Protein AF-A0A8J4BLY6-F1 (afdb_monomer)

Solvent-accessible surface area (backbone atoms only — not comparable to full-atom values): 13802 Å² total; per-residue (Å²): 144,85,90,77,76,77,70,64,64,60,57,57,59,58,55,64,67,61,75,67,78,64,90,70,90,76,88,71,61,98,84,61,67,98,43,82,76,46,52,52,52,70,73,68,38,56,76,66,53,48,50,52,52,36,53,42,47,53,53,41,52,54,35,52,53,48,50,54,24,58,79,67,75,43,75,85,88,61,89,87,66,97,68,82,80,48,72,67,57,45,50,51,52,34,50,54,43,50,51,53,48,51,54,52,39,57,76,59,39,42,17,69,78,67,75,39,92,38,64,67,51,37,49,53,49,48,40,59,53,37,63,76,54,70,54,71,82,78,38,84,86,53,28,51,32,18,37,38,38,56,67,79,97,55,76,88,46,52,66,57,53,54,52,51,52,52,50,54,30,54,76,71,75,43,51,54,33,36,26,32,41,35,53,51,75,89,52,42,62,66,45,55,74,44,57,92,44,38,46,72,34,82,47,68,89,49,62,69,72,58,38,50,55,54,33,58,71,69,46,72,28,81,41,80,43,84,43,72,71,78,132

Organism: NCBI:txid51714

Radius of gyration: 23.27 Å; Cα contacts (8 Å, |Δi|>4): 249; chains: 1; bounding box: 65×54×48 Å

Secondary structure (DSSP, 8-state):
---SSSSHHHHHHHHHHHTT-S-------TTS-SSGGGHHHHHHS-HHHHHHHHHHHHHHHHHHHHHHHHHTT-----TT-SSPPPHHHHHHHHHHHHHHHHHHHHHTTHHHHTT-SSHHHHHHHHHHHHHTS--TTT-TTS-SEEEEEE--S-GGGHHHHHHHHHHHHHHTT--EEEEEEE--HHHHHHHHTTBTTEEEEE-TT--HHHHHHHHHHH---SEEEEEE---

Structure (mmCIF, N/CA/C/O backbone):
data_AF-A0A8J4BLY6-F1
#
_entry.id   AF-A0A8J4BLY6-F1
#
loop_
_atom_site.group_PDB
_atom_site.id
_atom_site.type_symbol
_atom_site.label_atom_id
_atom_site.label_alt_id
_atom_site.label_comp_id
_atom_site.label_asym_id
_atom_site.label_entity_id
_atom_site.label_seq_id
_atom_site.pdbx_PDB_ins_code
_atom_site.Cartn_x
_atom_site.Cartn_y
_atom_site.Cartn_z
_atom_site.occupancy
_atom_site.B_iso_or_equiv
_atom_site.auth_seq_id
_atom_site.auth_comp_id
_atom_site.auth_asym_id
_atom_site.auth_atom_id
_atom_site.pdbx_PDB_model_num
ATOM 1 N N . MET A 1 1 ? 45.560 -40.247 3.106 1.00 44.00 1 MET A N 1
ATOM 2 C CA . MET A 1 1 ? 45.246 -39.909 4.514 1.00 44.00 1 MET A CA 1
ATOM 3 C C . MET A 1 1 ? 44.504 -38.575 4.556 1.00 44.00 1 MET A C 1
ATOM 5 O O . MET A 1 1 ? 45.064 -37.568 4.952 1.00 44.00 1 MET A O 1
ATOM 9 N N . THR A 1 2 ? 43.258 -38.544 4.086 1.00 47.62 2 THR A N 1
ATOM 10 C CA . THR A 1 2 ? 42.488 -37.299 3.911 1.00 47.62 2 THR A CA 1
ATOM 11 C C . THR A 1 2 ? 41.001 -37.645 3.929 1.00 47.62 2 THR A C 1
ATOM 13 O O . THR A 1 2 ? 40.414 -37.846 2.873 1.00 47.62 2 THR A O 1
ATOM 16 N N . LYS A 1 3 ? 40.404 -37.832 5.118 1.00 44.88 3 LYS A N 1
ATOM 17 C CA . LYS A 1 3 ? 38.939 -37.999 5.252 1.00 44.88 3 LYS A CA 1
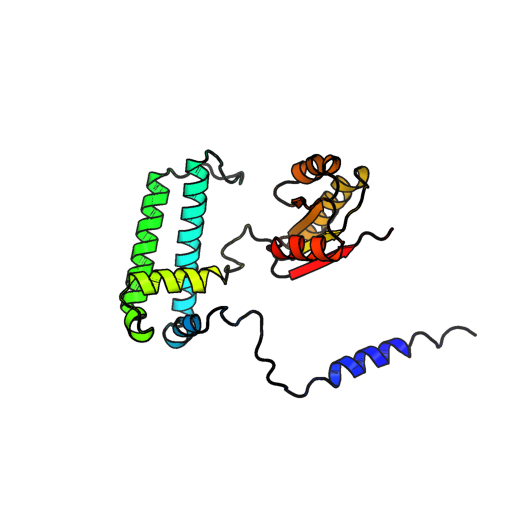ATOM 18 C C . LYS A 1 3 ? 38.380 -37.841 6.679 1.00 44.88 3 LYS A C 1
ATOM 20 O O . LYS A 1 3 ? 37.391 -38.473 7.021 1.00 44.88 3 LYS A O 1
ATOM 25 N N . THR A 1 4 ? 38.995 -37.016 7.529 1.00 48.03 4 THR A N 1
ATOM 26 C CA . THR A 1 4 ? 38.560 -36.873 8.939 1.00 48.03 4 THR A CA 1
ATOM 27 C C . THR A 1 4 ? 38.356 -35.435 9.424 1.00 48.03 4 THR A C 1
ATOM 29 O O . THR A 1 4 ? 38.022 -35.245 10.587 1.00 48.03 4 THR A O 1
ATOM 32 N N . PHE A 1 5 ? 38.474 -34.417 8.563 1.00 40.84 5 PHE A N 1
ATOM 33 C CA . PHE A 1 5 ? 38.360 -33.010 8.989 1.00 40.84 5 PHE A CA 1
ATOM 34 C C . PHE A 1 5 ? 36.979 -32.358 8.778 1.00 40.84 5 PHE A C 1
ATOM 36 O O . PHE A 1 5 ? 36.741 -31.276 9.304 1.00 40.84 5 PHE A O 1
ATOM 43 N N . GLU A 1 6 ? 36.036 -33.005 8.082 1.00 41.47 6 GLU A N 1
ATOM 44 C CA . GLU A 1 6 ? 34.728 -32.394 7.761 1.00 41.47 6 GLU A CA 1
ATOM 45 C C . GLU A 1 6 ? 33.639 -32.603 8.830 1.00 41.47 6 GLU A C 1
ATOM 47 O O . GLU A 1 6 ? 32.652 -31.872 8.853 1.00 41.47 6 GLU A O 1
ATOM 52 N N . HIS A 1 7 ? 33.810 -33.535 9.774 1.00 42.53 7 HIS A N 1
ATOM 53 C CA . HIS A 1 7 ? 32.761 -33.839 10.761 1.00 42.53 7 HIS A CA 1
ATOM 54 C C . HIS A 1 7 ? 32.849 -33.045 12.072 1.00 42.53 7 HIS A C 1
ATOM 56 O O . HIS A 1 7 ? 31.874 -33.001 12.819 1.00 42.53 7 HIS A O 1
ATOM 62 N N . VAL A 1 8 ? 33.964 -32.362 12.343 1.00 42.56 8 VAL A N 1
ATOM 63 C CA . VAL A 1 8 ? 34.143 -31.621 13.607 1.00 42.56 8 VAL A CA 1
ATOM 64 C C . VAL A 1 8 ? 33.535 -30.209 13.544 1.00 42.56 8 VAL A C 1
ATOM 66 O O . VAL A 1 8 ? 33.050 -29.705 14.553 1.00 42.56 8 VAL A O 1
ATOM 69 N N . CYS A 1 9 ? 33.449 -29.595 12.357 1.00 37.34 9 CYS A N 1
ATOM 70 C CA . CYS A 1 9 ? 32.883 -28.246 12.202 1.00 37.34 9 CYS A CA 1
ATOM 71 C C . CYS A 1 9 ? 31.348 -28.196 12.313 1.00 37.34 9 CYS A C 1
ATOM 73 O O . CYS A 1 9 ? 30.797 -27.202 12.784 1.00 37.34 9 CYS A O 1
ATOM 75 N N . VAL A 1 10 ? 30.645 -29.265 11.923 1.00 42.41 10 VAL A N 1
ATOM 76 C CA . VAL A 1 10 ? 29.169 -29.298 11.924 1.00 42.41 10 VAL A CA 1
ATOM 77 C C . VAL A 1 10 ? 28.603 -29.456 13.342 1.00 42.41 10 VAL A C 1
ATOM 79 O O . VAL A 1 10 ? 27.552 -28.899 13.655 1.00 42.41 10 VAL A O 1
ATOM 82 N N . LEU A 1 11 ? 29.320 -30.138 14.243 1.00 37.44 11 LEU A N 1
ATOM 83 C CA . LEU A 1 11 ? 28.858 -30.344 15.621 1.00 37.44 11 LEU A CA 1
ATOM 84 C C . LEU A 1 11 ? 28.986 -29.100 16.517 1.00 37.44 11 LEU A C 1
ATOM 86 O O . LEU A 1 11 ? 28.202 -28.949 17.453 1.00 37.44 11 LEU A O 1
ATOM 90 N N . TRP A 1 12 ? 29.910 -28.181 16.224 1.00 32.78 12 TRP A N 1
ATOM 91 C CA . TRP A 1 12 ? 30.042 -26.934 16.993 1.00 32.78 12 TRP A CA 1
ATOM 92 C C . TRP A 1 12 ? 28.949 -25.906 16.671 1.00 32.78 12 TRP A C 1
ATOM 94 O O . TRP A 1 12 ? 28.542 -25.149 17.550 1.00 32.78 12 TRP A O 1
ATOM 104 N N . TRP A 1 13 ? 28.402 -25.927 15.452 1.00 35.62 13 TRP A N 1
ATOM 105 C CA . TRP A 1 13 ? 27.268 -25.074 15.079 1.00 35.62 13 TRP A CA 1
ATOM 106 C C . TRP A 1 13 ? 25.953 -25.508 15.741 1.00 35.62 13 TRP A C 1
ATOM 108 O O . TRP A 1 13 ? 25.153 -24.657 16.123 1.00 35.62 13 TRP A O 1
ATOM 118 N N . ALA A 1 14 ? 25.738 -26.810 15.949 1.00 36.09 14 ALA A N 1
ATOM 119 C CA . ALA A 1 14 ? 24.516 -27.312 16.584 1.00 36.09 14 ALA A CA 1
ATOM 120 C C . ALA A 1 14 ? 24.459 -27.030 18.100 1.00 36.09 14 ALA A C 1
ATOM 122 O O . ALA A 1 14 ? 23.387 -26.769 18.643 1.00 36.09 14 ALA A O 1
ATOM 123 N N . LEU A 1 15 ? 25.605 -27.027 18.790 1.00 35.84 15 LEU A N 1
ATOM 124 C CA . LEU A 1 15 ? 25.672 -26.796 20.241 1.00 35.84 15 LEU A CA 1
ATOM 125 C C . LEU A 1 15 ? 25.559 -25.315 20.636 1.00 35.84 15 LEU A C 1
ATOM 127 O O . LEU A 1 15 ? 25.017 -25.015 21.699 1.00 35.84 15 LEU A O 1
ATOM 131 N N . PHE A 1 16 ? 25.969 -24.384 19.769 1.00 33.56 16 PHE A N 1
ATOM 132 C CA . PHE A 1 16 ? 25.782 -22.949 20.018 1.00 33.56 16 PHE A CA 1
ATOM 133 C C . PHE A 1 16 ? 24.321 -22.494 19.848 1.00 33.56 16 PHE A C 1
ATOM 135 O O . PHE A 1 16 ? 23.922 -21.490 20.429 1.00 33.56 16 PHE A O 1
ATOM 142 N N . ILE A 1 17 ? 23.502 -23.253 19.109 1.00 38.69 17 ILE A N 1
ATOM 143 C CA . ILE A 1 17 ? 22.076 -22.950 18.902 1.00 38.69 17 ILE A CA 1
ATOM 144 C C . ILE A 1 17 ? 21.215 -23.403 20.098 1.00 38.69 17 ILE A C 1
ATOM 146 O O . ILE A 1 17 ? 20.192 -22.785 20.382 1.00 38.69 17 ILE A O 1
ATOM 150 N N . CYS A 1 18 ? 21.636 -24.420 20.857 1.00 33.12 18 CYS A N 1
ATOM 151 C CA . CYS A 1 18 ? 20.853 -24.921 21.996 1.00 33.12 18 CYS A CA 1
ATOM 152 C C . CYS A 1 18 ? 21.162 -24.233 23.339 1.00 33.12 18 CYS A C 1
ATOM 154 O O . CYS A 1 18 ? 20.306 -24.223 24.218 1.00 33.12 18 CYS A O 1
ATOM 156 N N . ALA A 1 19 ? 22.343 -23.631 23.521 1.00 33.78 19 ALA A N 1
ATOM 157 C CA . ALA A 1 19 ? 22.755 -23.075 24.818 1.00 33.78 19 ALA A CA 1
ATOM 158 C C . ALA A 1 19 ? 22.307 -21.619 25.080 1.00 33.78 19 ALA A C 1
ATOM 160 O O . ALA A 1 19 ? 22.556 -21.089 26.159 1.00 33.78 19 ALA A O 1
ATOM 161 N N . SER A 1 20 ? 21.629 -20.963 24.130 1.00 37.22 20 SER A N 1
ATOM 162 C CA . SER A 1 20 ? 21.086 -19.600 24.306 1.00 37.22 20 SER A CA 1
ATOM 163 C C . SER A 1 20 ? 19.608 -19.569 24.715 1.00 37.22 20 SER A C 1
ATOM 165 O O . SER A 1 20 ? 19.023 -18.494 24.813 1.00 37.22 20 SER A O 1
ATOM 167 N N . ILE A 1 21 ? 18.987 -20.729 24.949 1.00 40.28 21 ILE A N 1
ATOM 168 C CA . ILE A 1 21 ? 17.569 -20.838 25.312 1.00 40.28 21 ILE A CA 1
ATOM 169 C C . ILE A 1 21 ? 17.451 -20.915 26.839 1.00 40.28 21 ILE A C 1
ATOM 171 O O . ILE A 1 21 ? 17.105 -21.937 27.423 1.00 40.28 21 ILE A O 1
ATOM 175 N N . LEU A 1 22 ? 17.761 -19.800 27.494 1.00 31.02 22 LEU A N 1
ATOM 176 C CA . LEU A 1 22 ? 17.186 -19.439 28.787 1.00 31.02 22 LEU A CA 1
ATOM 177 C C . LEU A 1 22 ? 16.468 -18.101 28.577 1.00 31.02 22 LEU A C 1
ATOM 179 O O . LEU A 1 22 ? 17.015 -17.228 27.900 1.00 31.02 22 LEU A O 1
ATOM 183 N N . PRO A 1 23 ? 15.231 -17.947 29.078 1.00 32.44 23 PRO A N 1
ATOM 184 C CA . PRO A 1 23 ? 14.350 -16.866 28.678 1.00 32.44 23 PRO A CA 1
ATOM 185 C C . PRO A 1 23 ? 14.815 -15.570 29.336 1.00 32.44 23 PRO A C 1
ATOM 187 O O . PRO A 1 23 ? 14.423 -15.236 30.449 1.00 32.44 23 PRO A O 1
ATOM 190 N N . THR A 1 24 ? 15.655 -14.812 28.646 1.00 32.28 24 THR A N 1
ATOM 191 C CA . THR A 1 24 ? 15.645 -13.366 28.823 1.00 32.28 24 THR A CA 1
ATOM 192 C C . THR A 1 24 ? 14.379 -12.857 28.148 1.00 32.28 24 THR A C 1
ATOM 194 O O . THR A 1 24 ? 14.098 -13.194 26.998 1.00 32.28 24 THR A O 1
ATOM 197 N N . GLU A 1 25 ? 13.568 -12.094 28.880 1.00 36.31 25 GLU A N 1
ATOM 198 C CA . GLU A 1 25 ? 12.356 -11.438 28.384 1.00 36.31 25 GLU A CA 1
ATOM 199 C C . GLU A 1 25 ? 12.694 -10.373 27.320 1.00 36.31 25 GLU A C 1
ATOM 201 O O . GLU A 1 25 ? 12.490 -9.176 27.494 1.00 36.31 25 GLU A O 1
ATOM 206 N N . ALA A 1 26 ? 13.203 -10.794 26.166 1.00 33.81 26 ALA A N 1
ATOM 207 C CA . ALA A 1 26 ? 13.282 -9.986 24.963 1.00 33.81 26 ALA A CA 1
ATOM 208 C C . ALA A 1 26 ? 11.925 -10.074 24.244 1.00 33.81 26 ALA A C 1
ATOM 210 O O . ALA A 1 26 ? 11.762 -10.719 23.210 1.00 33.81 26 ALA A O 1
ATOM 211 N N . SER A 1 27 ? 10.908 -9.445 24.838 1.00 38.03 27 SER A N 1
ATOM 212 C CA . SER A 1 27 ? 9.543 -9.345 24.302 1.00 38.03 27 SER A CA 1
ATOM 213 C C . SER A 1 27 ? 9.464 -8.342 23.132 1.00 38.03 27 SER A C 1
ATOM 215 O O . SER A 1 27 ? 8.736 -7.346 23.191 1.00 38.03 27 SER A O 1
ATOM 217 N N . THR A 1 28 ? 10.185 -8.585 22.038 1.00 39.44 28 THR A N 1
ATOM 218 C CA . THR A 1 28 ? 10.123 -7.743 20.829 1.00 39.44 28 THR A CA 1
ATOM 219 C C . THR A 1 28 ? 10.079 -8.595 19.566 1.00 39.44 28 THR A C 1
ATOM 221 O O . THR A 1 28 ? 11.036 -8.662 18.800 1.00 39.44 28 THR A O 1
ATOM 224 N N . GLY A 1 29 ? 8.946 -9.262 19.346 1.00 32.88 29 GLY A N 1
ATOM 225 C CA . GLY A 1 29 ? 8.605 -9.811 18.034 1.00 32.88 29 GLY A CA 1
ATOM 226 C C . GLY A 1 29 ? 8.105 -8.714 17.075 1.00 32.88 29 GLY A C 1
ATOM 227 O O . GLY A 1 29 ? 7.616 -7.680 17.543 1.00 32.88 29 GLY A O 1
ATOM 228 N N . PRO A 1 30 ? 8.135 -8.946 15.747 1.00 42.91 30 PRO A N 1
ATOM 229 C CA . PRO A 1 30 ? 7.626 -8.023 14.714 1.00 42.91 30 PRO A CA 1
ATOM 230 C C . PRO A 1 30 ? 6.107 -7.760 14.807 1.00 42.91 30 PRO A C 1
ATOM 232 O O . PRO A 1 30 ? 5.550 -6.968 14.051 1.00 42.91 30 PRO A O 1
ATOM 235 N N . ASP A 1 31 ? 5.447 -8.416 15.763 1.00 40.78 31 ASP A N 1
ATOM 236 C CA . ASP A 1 31 ? 4.017 -8.400 16.021 1.00 40.78 31 ASP A CA 1
ATOM 237 C C . ASP A 1 31 ? 3.608 -7.577 17.254 1.00 40.78 31 ASP A C 1
ATOM 239 O O . ASP A 1 31 ? 2.476 -7.732 17.722 1.00 40.78 31 ASP A O 1
ATOM 243 N N . ARG A 1 32 ? 4.451 -6.684 17.797 1.00 40.16 32 ARG A N 1
ATOM 244 C CA . ARG A 1 32 ? 3.987 -5.640 18.736 1.00 40.16 32 ARG A CA 1
ATOM 245 C C . ARG A 1 32 ? 3.823 -4.290 18.040 1.00 40.16 32 ARG A C 1
ATOM 247 O O . ARG A 1 32 ? 4.539 -3.948 17.108 1.00 40.16 32 ARG A O 1
ATOM 254 N N . ASN A 1 33 ? 2.792 -3.561 18.462 1.00 47.31 33 ASN A N 1
ATOM 255 C CA . ASN A 1 33 ? 2.400 -2.292 17.865 1.00 47.31 33 ASN A CA 1
ATOM 256 C C . ASN A 1 33 ? 3.472 -1.219 18.097 1.00 47.31 33 ASN A C 1
ATOM 258 O O . ASN A 1 33 ? 3.963 -1.088 19.214 1.00 47.31 33 ASN A O 1
ATOM 262 N N . LEU A 1 34 ? 3.775 -0.424 17.065 1.00 49.09 34 LEU A N 1
ATOM 263 C CA . LEU A 1 34 ? 4.739 0.686 17.131 1.00 49.09 34 LEU A CA 1
ATOM 264 C C . LEU A 1 34 ? 4.350 1.771 18.150 1.00 49.09 34 LEU A C 1
ATOM 266 O O . LEU A 1 34 ? 5.218 2.490 18.632 1.00 49.09 34 LEU A O 1
ATOM 270 N N . PHE A 1 35 ? 3.069 1.845 18.525 1.00 58.34 35 PHE A N 1
ATOM 271 C CA . PHE A 1 35 ? 2.586 2.718 19.588 1.00 58.34 35 PHE A CA 1
ATOM 272 C C . PHE A 1 35 ? 1.959 1.903 20.718 1.00 58.34 35 PHE A C 1
ATOM 274 O O . PHE A 1 35 ? 1.134 1.013 20.480 1.00 58.34 35 PHE A O 1
ATOM 281 N N . SER A 1 36 ? 2.308 2.252 21.958 1.00 67.31 36 SER A N 1
ATOM 282 C CA . SER A 1 36 ? 1.696 1.698 23.174 1.00 67.31 36 SER A CA 1
ATOM 283 C C . SER A 1 36 ? 0.170 1.857 23.167 1.00 67.31 36 SER A C 1
ATOM 285 O O . SER A 1 36 ? -0.553 0.955 23.588 1.00 67.31 36 SER A O 1
ATOM 287 N N . SER A 1 37 ? -0.323 2.953 22.585 1.00 71.19 37 SER A N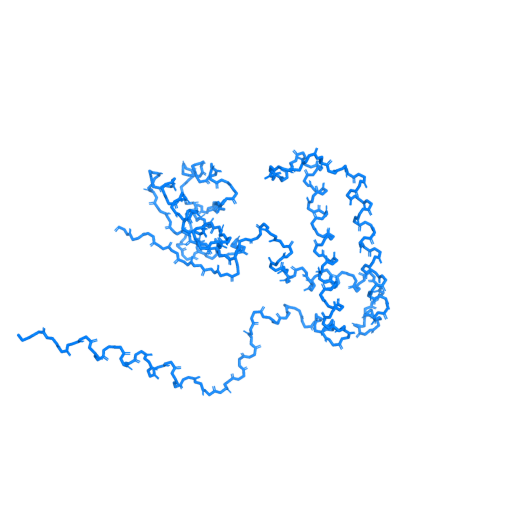 1
ATOM 288 C CA . SER A 1 37 ? -1.745 3.263 22.420 1.00 71.19 37 SER A CA 1
ATOM 289 C C . SER A 1 37 ? -2.503 2.263 21.542 1.00 71.19 37 SER A C 1
ATOM 291 O O . SER A 1 37 ? -3.695 2.061 21.746 1.00 71.19 37 SER A O 1
ATOM 293 N N . CYS A 1 38 ? -1.845 1.554 20.622 1.00 80.19 38 CYS A N 1
ATOM 294 C CA . CYS A 1 38 ? -2.511 0.571 19.762 1.00 80.19 38 CYS A CA 1
ATOM 295 C C . CYS A 1 38 ? -2.898 -0.725 20.488 1.00 80.19 38 CYS A C 1
ATOM 297 O O . CYS A 1 38 ? -3.693 -1.510 19.965 1.00 80.19 38 CYS A O 1
ATOM 299 N N . GLY A 1 39 ? -2.334 -0.985 21.677 1.00 80.44 39 GLY A N 1
ATOM 300 C CA . GLY A 1 39 ? -2.729 -2.127 22.511 1.00 80.44 39 GLY A CA 1
ATOM 301 C C . GLY A 1 39 ? -4.211 -2.091 22.892 1.00 80.44 39 GLY A C 1
ATOM 302 O O . GLY A 1 39 ? -4.806 -3.128 23.174 1.00 80.44 39 GLY A O 1
ATOM 303 N N . ILE A 1 40 ? -4.834 -0.914 22.813 1.00 87.94 40 ILE A N 1
ATOM 304 C CA . ILE A 1 40 ? -6.240 -0.730 23.137 1.00 87.94 40 ILE A CA 1
ATOM 305 C C . ILE A 1 40 ? -7.177 -1.554 22.256 1.00 87.94 40 ILE A C 1
ATOM 307 O O . ILE A 1 40 ? -8.108 -2.178 22.754 1.00 87.94 40 ILE A O 1
ATOM 311 N N . PHE A 1 41 ? -6.876 -1.655 20.963 1.00 86.88 41 PHE A N 1
ATOM 312 C CA . PHE A 1 41 ? -7.685 -2.438 20.036 1.00 86.88 41 PHE A CA 1
ATOM 313 C C . PHE A 1 41 ? -7.635 -3.926 20.379 1.00 86.88 41 PHE A C 1
ATOM 315 O O . PHE A 1 41 ? -8.652 -4.597 20.313 1.00 86.88 41 PHE A O 1
ATOM 322 N N . GLN A 1 42 ? -6.478 -4.435 20.810 1.00 85.31 42 GLN A N 1
ATOM 323 C CA . GLN A 1 42 ? -6.335 -5.838 21.219 1.00 85.31 42 GLN A CA 1
ATOM 324 C C . GLN A 1 42 ? -7.059 -6.144 22.533 1.00 85.31 42 GLN A C 1
ATOM 326 O O . GLN A 1 42 ? -7.428 -7.28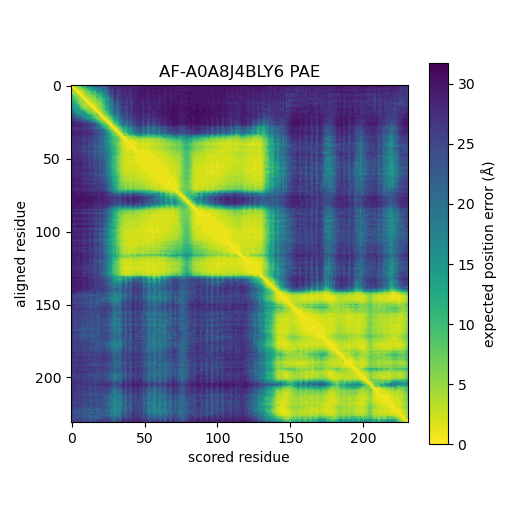8 22.772 1.00 85.31 42 GLN A O 1
ATOM 331 N N . LYS A 1 43 ? -7.239 -5.134 23.389 1.00 87.56 43 LYS A N 1
ATOM 332 C CA . LYS A 1 43 ? -7.914 -5.278 24.680 1.00 87.56 43 LYS A CA 1
ATOM 333 C C . LYS A 1 43 ? -9.438 -5.248 24.555 1.00 87.56 43 LYS A C 1
ATOM 335 O O . LYS A 1 43 ? -10.108 -5.923 25.328 1.00 87.56 43 LYS A O 1
ATOM 340 N N . PHE A 1 44 ? -9.970 -4.454 23.625 1.00 89.12 44 PHE A N 1
ATOM 341 C CA . PHE A 1 44 ? -11.407 -4.163 23.549 1.00 89.12 44 PHE A CA 1
ATOM 342 C C . PHE A 1 44 ? -12.109 -4.684 22.296 1.00 89.12 44 PHE A C 1
ATOM 344 O O . PHE A 1 44 ? -13.332 -4.634 22.246 1.00 89.12 44 PHE A O 1
ATOM 351 N N . LEU A 1 45 ? -11.372 -5.188 21.305 1.00 87.44 45 LEU A N 1
ATOM 352 C CA . LEU A 1 45 ? -11.952 -5.828 20.127 1.00 87.44 45 LEU A CA 1
ATOM 353 C C . LEU A 1 45 ? -11.643 -7.321 20.137 1.00 87.44 45 LEU A C 1
ATOM 355 O O . LEU A 1 45 ? -10.523 -7.742 20.437 1.00 87.44 45 LEU A O 1
ATOM 359 N N . SER A 1 46 ? -12.627 -8.122 19.742 1.00 87.38 46 SER A N 1
ATOM 360 C CA . SER A 1 46 ? -12.418 -9.534 19.438 1.00 87.38 46 SER A CA 1
ATOM 361 C C . SER A 1 46 ? -11.448 -9.707 18.257 1.00 87.38 46 SER A C 1
ATOM 363 O O . SER A 1 46 ? -11.276 -8.795 17.441 1.00 87.38 46 SER A O 1
ATOM 365 N N . PRO A 1 47 ? -10.830 -10.890 18.086 1.00 80.44 47 PRO A N 1
ATOM 366 C CA . PRO A 1 47 ? -9.962 -11.157 16.937 1.00 80.44 47 PRO A CA 1
ATOM 367 C C . PRO A 1 47 ? -10.645 -10.916 15.582 1.00 80.44 47 PRO A C 1
ATOM 369 O O . PRO A 1 47 ? -10.014 -10.416 14.651 1.00 80.44 47 PRO A O 1
ATOM 372 N N . TYR A 1 48 ? -11.939 -11.235 15.486 1.00 84.12 48 TYR A N 1
ATOM 373 C CA . TYR A 1 48 ? -12.748 -11.012 14.288 1.00 84.12 48 TYR A CA 1
ATOM 374 C C . TYR A 1 48 ? -12.956 -9.518 14.011 1.00 84.12 48 TYR A C 1
ATOM 376 O O . TYR A 1 48 ? -12.706 -9.045 12.902 1.00 84.12 48 TYR A O 1
ATOM 384 N N . GLU A 1 49 ? -13.336 -8.748 15.029 1.00 88.00 49 GLU A N 1
ATOM 385 C CA . GLU A 1 49 ? -13.476 -7.295 14.919 1.00 88.00 49 GLU A CA 1
ATOM 386 C C . GLU A 1 49 ? -12.149 -6.628 14.569 1.00 88.00 49 GLU A C 1
ATOM 388 O O . GLU A 1 49 ? -12.083 -5.763 13.702 1.00 88.00 49 GLU A O 1
ATOM 393 N N . LEU A 1 50 ? -11.057 -7.067 15.182 1.00 86.44 50 LEU A N 1
ATOM 394 C CA . LEU A 1 50 ? -9.738 -6.521 14.912 1.00 86.44 50 LEU A CA 1
ATOM 395 C C . LEU A 1 50 ? -9.296 -6.790 13.465 1.00 86.44 50 LEU A C 1
ATOM 397 O O . LEU A 1 50 ? -8.658 -5.937 12.843 1.00 86.44 50 LEU A O 1
ATOM 401 N N . GLN A 1 51 ? -9.669 -7.939 12.898 1.00 84.19 51 GLN A N 1
ATOM 402 C CA . GLN A 1 51 ? -9.455 -8.221 11.482 1.00 84.19 51 GLN A CA 1
ATOM 403 C C . GLN A 1 51 ? -10.327 -7.333 10.584 1.00 84.19 51 GLN A C 1
ATOM 405 O O . GLN A 1 51 ? -9.812 -6.761 9.624 1.00 84.19 51 GLN A O 1
ATOM 410 N N . ASN A 1 52 ? -11.606 -7.150 10.917 1.00 88.62 52 ASN A N 1
ATOM 411 C CA . ASN A 1 52 ? -12.502 -6.263 10.170 1.00 88.62 52 ASN A CA 1
ATOM 412 C C . ASN A 1 52 ? -12.033 -4.805 10.202 1.00 88.62 52 ASN A C 1
ATOM 414 O O . ASN A 1 52 ? -12.015 -4.146 9.162 1.00 88.62 52 ASN A O 1
ATOM 418 N N . LEU A 1 53 ? -11.580 -4.325 11.363 1.00 90.25 53 LEU A N 1
ATOM 419 C CA . LEU A 1 53 ? -11.006 -2.994 11.536 1.00 90.25 53 LEU A CA 1
ATOM 420 C C . LEU A 1 53 ? -9.811 -2.789 10.597 1.00 90.25 53 LEU A C 1
ATOM 422 O O . LEU A 1 53 ? -9.733 -1.779 9.899 1.00 90.25 53 LEU A O 1
ATOM 426 N N . ARG A 1 54 ? -8.900 -3.770 10.529 1.00 86.19 54 ARG A N 1
ATOM 427 C CA . ARG A 1 54 ? -7.767 -3.737 9.591 1.00 86.19 54 ARG A CA 1
ATOM 428 C C . ARG A 1 54 ? -8.232 -3.703 8.143 1.00 86.19 54 ARG A C 1
ATOM 430 O O . ARG A 1 54 ? -7.723 -2.899 7.370 1.00 86.19 54 ARG A O 1
ATOM 437 N N . THR A 1 55 ? -9.174 -4.564 7.766 1.00 87.06 55 THR A N 1
ATOM 438 C CA . THR A 1 55 ? -9.695 -4.612 6.395 1.00 87.06 55 THR A CA 1
ATOM 439 C C . THR A 1 55 ? -10.326 -3.282 5.990 1.00 87.06 55 THR A C 1
ATOM 441 O O . THR A 1 55 ? -10.074 -2.817 4.881 1.00 87.06 55 THR A O 1
ATOM 444 N N . LEU A 1 56 ? -11.089 -2.639 6.878 1.00 91.12 56 LEU A N 1
ATOM 445 C CA . LEU A 1 56 ? -11.668 -1.317 6.628 1.00 91.12 56 LEU A CA 1
ATOM 446 C C . LEU A 1 56 ? -10.587 -0.253 6.417 1.00 91.12 56 LEU A C 1
ATOM 448 O O . LEU A 1 56 ? -10.616 0.438 5.401 1.00 91.12 56 LEU A O 1
ATOM 452 N N . VAL A 1 57 ? -9.601 -0.163 7.319 1.00 89.88 57 VAL A N 1
ATOM 453 C CA . VAL A 1 57 ? -8.493 0.801 7.190 1.00 89.88 57 VAL A CA 1
ATOM 454 C C . VAL A 1 57 ? -7.728 0.593 5.879 1.00 89.88 57 VAL A C 1
ATOM 456 O O . VAL A 1 57 ? -7.492 1.557 5.153 1.00 89.88 57 VAL A O 1
ATOM 459 N N . HIS A 1 58 ? -7.412 -0.654 5.517 1.00 83.94 58 HIS A N 1
ATOM 460 C CA . HIS A 1 58 ? -6.697 -0.956 4.270 1.00 83.94 58 HIS A CA 1
ATOM 461 C C . HIS A 1 58 ? -7.486 -0.582 3.021 1.00 83.94 58 HIS A C 1
ATOM 463 O O . HIS A 1 58 ? -6.919 -0.030 2.079 1.00 83.94 58 HIS A O 1
ATOM 469 N N . ARG A 1 59 ? -8.797 -0.839 2.997 1.00 85.25 59 ARG A N 1
ATOM 470 C CA . ARG A 1 59 ? -9.626 -0.459 1.848 1.00 85.25 59 ARG A CA 1
ATOM 471 C C . ARG A 1 59 ? -9.780 1.057 1.715 1.00 85.25 59 ARG A C 1
ATOM 473 O O . ARG A 1 59 ? -9.767 1.558 0.591 1.00 85.25 59 ARG A O 1
ATOM 480 N N . ILE A 1 60 ? -9.868 1.789 2.830 1.00 86.06 60 ILE A N 1
ATOM 481 C CA . ILE A 1 60 ? -9.856 3.262 2.825 1.00 86.06 60 ILE A CA 1
ATOM 482 C C . ILE A 1 60 ? -8.543 3.765 2.212 1.00 86.06 60 ILE A C 1
ATOM 484 O O . ILE A 1 60 ? -8.572 4.553 1.272 1.00 86.06 60 ILE A O 1
ATOM 488 N N . GLN A 1 61 ? -7.398 3.238 2.655 1.00 84.12 61 GLN A N 1
ATOM 489 C CA . GLN A 1 61 ? -6.082 3.625 2.133 1.00 84.12 61 GLN A CA 1
ATOM 490 C C . GLN A 1 61 ? -5.880 3.266 0.661 1.00 84.12 61 GLN A C 1
ATOM 492 O O . GLN A 1 61 ? -5.317 4.051 -0.097 1.00 84.12 61 GLN A O 1
ATOM 497 N N . SER A 1 62 ? -6.351 2.092 0.241 1.00 79.75 62 SER A N 1
ATOM 498 C CA . SER A 1 62 ? -6.328 1.680 -1.164 1.00 79.75 62 SER A CA 1
ATOM 499 C C . SER A 1 62 ? -7.191 2.598 -2.035 1.00 79.75 62 SER A C 1
ATOM 501 O O . SER A 1 62 ? -6.775 2.961 -3.138 1.00 79.75 62 SER A O 1
ATOM 503 N N . SER A 1 63 ? -8.349 3.030 -1.529 1.00 80.44 63 SER A N 1
ATOM 504 C CA . SER A 1 63 ? -9.214 3.992 -2.220 1.00 80.44 63 SER A CA 1
ATOM 505 C C . SER A 1 63 ? -8.565 5.373 -2.300 1.00 80.44 63 SER A C 1
ATOM 507 O O . SER A 1 63 ? -8.584 5.983 -3.362 1.00 80.44 63 SER A O 1
ATOM 509 N N . ASP A 1 64 ? -7.917 5.838 -1.227 1.00 78.94 64 ASP A N 1
ATOM 510 C CA . ASP A 1 64 ? -7.162 7.098 -1.219 1.00 78.94 64 ASP A CA 1
ATOM 511 C C . ASP A 1 64 ? -5.988 7.084 -2.199 1.00 78.94 64 ASP A C 1
ATOM 513 O O . ASP A 1 64 ? -5.786 8.046 -2.942 1.00 78.94 64 ASP A O 1
ATOM 517 N N . ALA A 1 65 ? -5.244 5.978 -2.250 1.00 74.81 65 ALA A N 1
ATOM 518 C CA . ALA A 1 65 ? -4.176 5.795 -3.222 1.00 74.81 65 ALA A CA 1
ATOM 519 C C . ALA A 1 65 ? -4.721 5.834 -4.656 1.00 74.81 65 ALA A C 1
ATOM 521 O O . ALA A 1 65 ? -4.158 6.530 -5.496 1.00 74.81 65 ALA A O 1
ATOM 522 N N . SER A 1 66 ? -5.840 5.150 -4.917 1.00 75.88 66 SER A N 1
ATOM 523 C CA . SER A 1 66 ? -6.493 5.128 -6.232 1.00 75.88 66 SER A CA 1
ATOM 524 C C . SER A 1 66 ? -7.017 6.512 -6.627 1.00 75.88 66 SER A C 1
ATOM 526 O O . SER A 1 66 ? -6.746 6.974 -7.726 1.00 75.88 66 SER A O 1
ATOM 528 N N . LEU A 1 67 ? -7.677 7.241 -5.724 1.00 76.62 67 LEU A N 1
ATOM 529 C CA . LEU A 1 67 ? -8.111 8.623 -5.964 1.00 76.62 67 LEU A CA 1
ATOM 530 C C . LEU A 1 67 ? -6.928 9.553 -6.262 1.00 76.62 67 LEU A C 1
ATOM 532 O O . LEU A 1 67 ? -6.991 10.360 -7.188 1.00 76.62 67 LEU A O 1
ATOM 536 N N . GLY A 1 68 ? -5.832 9.427 -5.509 1.00 71.12 68 GLY A N 1
ATOM 537 C CA . GLY A 1 68 ? -4.599 10.166 -5.778 1.00 71.12 68 GLY A CA 1
ATOM 538 C C . GLY A 1 68 ? -4.028 9.847 -7.161 1.00 71.12 68 GLY A C 1
ATOM 539 O O . GLY A 1 68 ? -3.622 10.750 -7.886 1.00 71.12 68 GLY A O 1
ATO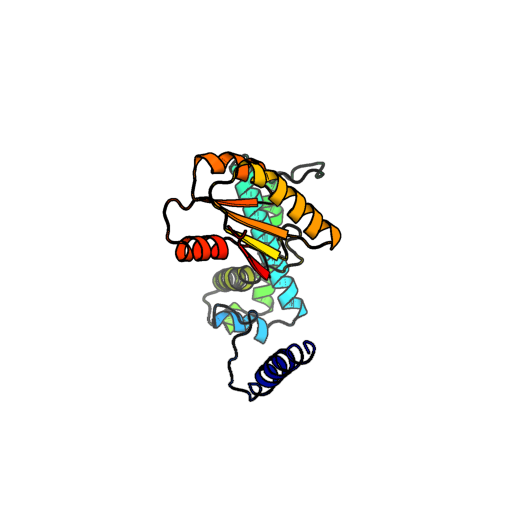M 540 N N . ALA A 1 69 ? -4.058 8.575 -7.553 1.00 70.12 69 ALA A N 1
ATOM 541 C CA . ALA A 1 69 ? -3.615 8.113 -8.861 1.00 70.12 69 ALA A CA 1
ATOM 542 C C . ALA A 1 69 ? -4.481 8.701 -10.001 1.00 70.12 69 ALA A C 1
ATOM 544 O O . ALA A 1 69 ? -3.927 9.265 -10.948 1.00 70.12 69 ALA A O 1
ATOM 545 N N . LEU A 1 70 ? -5.821 8.687 -9.863 1.00 72.62 70 LEU A N 1
ATOM 546 C CA . LEU A 1 70 ? -6.767 9.291 -10.825 1.00 72.62 70 LEU A CA 1
ATOM 547 C C . LEU A 1 70 ? -6.455 10.771 -11.029 1.00 72.62 70 LEU A C 1
ATOM 549 O O . LEU A 1 70 ? -6.280 11.225 -12.157 1.00 72.62 70 LEU A O 1
ATOM 553 N N . ARG A 1 71 ? -6.349 11.517 -9.925 1.00 79.06 71 ARG A N 1
ATOM 554 C CA . ARG A 1 71 ? -6.129 12.971 -9.936 1.00 79.06 71 ARG A CA 1
ATOM 555 C C . ARG A 1 71 ? -4.796 13.371 -10.555 1.00 79.06 71 ARG A C 1
ATOM 557 O O . ARG A 1 71 ? -4.664 14.476 -11.067 1.00 79.06 71 ARG A O 1
ATOM 564 N N . LEU A 1 72 ? -3.813 12.475 -10.513 1.00 75.69 72 LEU A N 1
ATOM 565 C CA . LEU A 1 72 ? -2.500 12.662 -11.124 1.00 75.69 72 LEU A CA 1
ATOM 566 C C . LEU A 1 72 ? -2.421 12.121 -12.561 1.00 75.69 72 LEU A C 1
ATOM 568 O O . LEU A 1 72 ? -1.343 12.163 -13.155 1.00 75.69 72 LEU A O 1
ATOM 572 N N . GLY A 1 73 ? -3.515 11.582 -13.112 1.00 70.25 73 GLY A N 1
ATOM 573 C CA . GLY A 1 73 ? -3.537 10.954 -14.436 1.00 70.25 73 GLY A CA 1
ATOM 574 C C . GLY A 1 73 ? -2.683 9.684 -14.530 1.00 70.25 73 GLY A C 1
ATOM 575 O O . GLY A 1 73 ? -2.253 9.306 -15.617 1.00 70.25 73 GLY A O 1
ATOM 576 N N . ARG A 1 74 ? -2.382 9.037 -13.397 1.00 64.88 74 ARG A N 1
ATOM 577 C CA . ARG A 1 74 ? -1.548 7.831 -13.315 1.00 64.88 74 ARG A CA 1
ATOM 578 C C . ARG A 1 74 ? -2.409 6.684 -12.820 1.00 64.88 74 ARG A C 1
ATOM 580 O O . ARG A 1 74 ? -2.702 6.630 -11.637 1.00 64.88 74 ARG A O 1
ATOM 587 N N . TRP A 1 75 ? -2.796 5.751 -13.683 1.00 62.31 75 TRP A N 1
ATOM 588 C CA . TRP A 1 75 ? -3.473 4.538 -13.221 1.00 62.31 75 TRP A CA 1
ATOM 589 C C . TRP A 1 75 ? -2.459 3.458 -12.848 1.00 62.31 75 TRP A C 1
ATOM 591 O O . TRP A 1 75 ? -1.465 3.307 -13.568 1.00 62.31 75 TRP A O 1
ATOM 601 N N . PRO A 1 76 ? -2.644 2.718 -11.736 1.00 53.38 76 PRO A N 1
ATOM 602 C CA . PRO A 1 76 ? -1.844 1.532 -11.500 1.00 53.38 76 PRO A CA 1
ATOM 603 C C . PRO A 1 76 ? -2.167 0.547 -12.625 1.00 53.38 76 PRO A C 1
ATOM 605 O O . PRO A 1 76 ? -3.266 0.005 -12.695 1.00 53.38 76 PRO A O 1
ATOM 608 N N . TYR A 1 77 ? -1.215 0.380 -13.542 1.00 46.00 77 TYR A N 1
ATOM 609 C CA . TYR A 1 77 ? -1.265 -0.607 -14.610 1.00 46.00 77 TYR A CA 1
ATOM 610 C C . TYR A 1 77 ? -1.307 -2.005 -13.984 1.00 46.00 77 TYR A C 1
ATOM 612 O O . TYR A 1 77 ? -0.277 -2.610 -13.697 1.00 46.00 77 TYR A O 1
ATOM 620 N N . LEU A 1 78 ? -2.515 -2.498 -13.749 1.00 47.69 78 LEU A N 1
ATOM 621 C CA . LEU A 1 78 ? -2.816 -3.916 -13.718 1.00 47.69 78 LEU A CA 1
ATOM 622 C C . LEU A 1 78 ? -3.745 -4.150 -14.903 1.00 47.69 78 LEU A C 1
ATOM 624 O O . LEU A 1 78 ? -4.892 -3.705 -14.918 1.00 47.69 78 LEU A O 1
ATOM 628 N N . SER A 1 79 ? -3.170 -4.762 -15.935 1.00 42.75 79 SER A N 1
ATOM 629 C CA . SER A 1 79 ? -3.893 -5.425 -17.010 1.00 42.75 79 SER A CA 1
ATOM 630 C C . SER A 1 79 ? -5.020 -6.275 -16.416 1.00 42.75 79 SER A C 1
ATOM 632 O O . SER A 1 79 ? -4.798 -6.933 -15.402 1.00 42.75 79 SER A O 1
ATOM 634 N N . ASP A 1 80 ? -6.189 -6.242 -17.058 1.00 45.75 80 ASP A N 1
ATOM 635 C CA . ASP A 1 80 ? -7.364 -7.112 -16.840 1.00 45.75 80 ASP A CA 1
ATOM 636 C C . ASP A 1 80 ? -8.566 -6.520 -16.074 1.00 45.75 80 ASP A C 1
ATOM 638 O O . ASP A 1 80 ? -9.509 -7.249 -15.778 1.00 45.75 80 ASP A O 1
ATOM 642 N N . ILE A 1 81 ? -8.626 -5.207 -15.811 1.00 53.44 81 ILE A N 1
ATOM 643 C CA . ILE A 1 81 ? -9.868 -4.570 -15.320 1.00 53.44 81 ILE A CA 1
ATOM 644 C C . ILE A 1 81 ? -10.596 -3.877 -16.484 1.00 53.44 81 ILE A C 1
ATOM 646 O O . ILE A 1 81 ? -10.150 -2.842 -16.971 1.00 53.44 81 ILE A O 1
ATOM 650 N N . GLU A 1 82 ? -11.734 -4.443 -16.907 1.00 52.19 82 GLU A N 1
ATOM 651 C CA . GLU A 1 82 ? -12.558 -3.991 -18.049 1.00 52.19 82 GLU A CA 1
ATOM 652 C C . GLU A 1 82 ? -13.232 -2.614 -17.865 1.00 52.19 82 GLU A C 1
ATOM 654 O O . GLU A 1 82 ? -13.716 -2.037 -18.836 1.00 52.19 82 GLU A O 1
ATOM 659 N N . ALA A 1 83 ? -13.228 -2.036 -16.659 1.00 62.75 83 ALA A N 1
ATOM 660 C CA . ALA A 1 83 ? -13.678 -0.663 -16.430 1.00 62.75 83 ALA A CA 1
ATOM 661 C C . ALA A 1 83 ? -12.939 -0.020 -15.249 1.00 62.75 83 ALA A C 1
ATOM 663 O O . ALA A 1 83 ? -12.973 -0.515 -14.122 1.00 62.75 83 ALA A O 1
ATOM 664 N N . THR A 1 84 ? -12.274 1.109 -15.495 1.00 65.69 84 THR A N 1
ATOM 665 C CA . THR A 1 84 ? -11.681 1.925 -14.432 1.00 65.69 84 THR A CA 1
ATOM 666 C C . THR A 1 84 ? -12.797 2.597 -13.626 1.00 65.69 84 THR A C 1
ATOM 668 O O . THR A 1 84 ? -13.565 3.354 -14.227 1.00 65.69 84 THR A O 1
ATOM 671 N N . PRO A 1 85 ? -12.904 2.368 -12.303 1.00 76.31 85 PRO A N 1
ATOM 672 C CA . PRO A 1 85 ? -13.924 3.020 -11.492 1.00 76.31 85 PRO A CA 1
ATOM 673 C C . PRO A 1 85 ? -13.735 4.540 -11.517 1.00 76.31 85 PRO A C 1
ATOM 675 O O . PRO A 1 85 ? -12.613 5.049 -11.444 1.00 76.31 85 PRO A O 1
ATOM 678 N N . SER A 1 86 ? -14.844 5.261 -11.631 1.00 86.31 86 SER A N 1
ATOM 679 C CA . SER A 1 86 ? -14.872 6.721 -11.664 1.00 86.31 86 SER A CA 1
ATOM 680 C C . SER A 1 86 ? -14.466 7.333 -10.317 1.00 86.31 86 SER A C 1
ATOM 682 O O . SER A 1 86 ? -14.575 6.708 -9.257 1.00 86.31 86 SER A O 1
ATOM 684 N N . GLU A 1 87 ? -14.038 8.602 -10.328 1.00 86.44 87 GLU A N 1
ATOM 685 C CA . GLU A 1 87 ? -13.719 9.334 -9.090 1.00 86.44 87 GLU A CA 1
ATOM 686 C C . GLU A 1 87 ? -14.919 9.377 -8.129 1.00 86.44 87 GLU A C 1
ATOM 688 O O . GLU A 1 87 ? -14.749 9.261 -6.912 1.00 86.44 87 GLU A O 1
ATOM 693 N N . ALA A 1 88 ? -16.135 9.491 -8.671 1.00 90.69 88 ALA A N 1
ATOM 694 C CA . ALA A 1 88 ? -17.367 9.500 -7.893 1.00 90.69 88 ALA A CA 1
ATOM 695 C C . ALA A 1 88 ? -17.607 8.159 -7.182 1.00 90.69 88 ALA A C 1
ATOM 697 O O . ALA A 1 88 ? -17.903 8.148 -5.988 1.00 90.69 88 ALA A O 1
ATOM 698 N N . GLU A 1 89 ? -17.415 7.033 -7.876 1.00 89.19 89 GLU A N 1
ATOM 699 C CA . GLU A 1 89 ? -17.570 5.688 -7.303 1.00 89.19 89 GLU A CA 1
ATOM 700 C C . GLU A 1 89 ? -16.537 5.414 -6.206 1.00 89.19 89 GLU A C 1
ATOM 702 O O . GLU A 1 89 ? -16.884 4.923 -5.129 1.00 89.19 89 GLU A O 1
ATOM 707 N N . LEU A 1 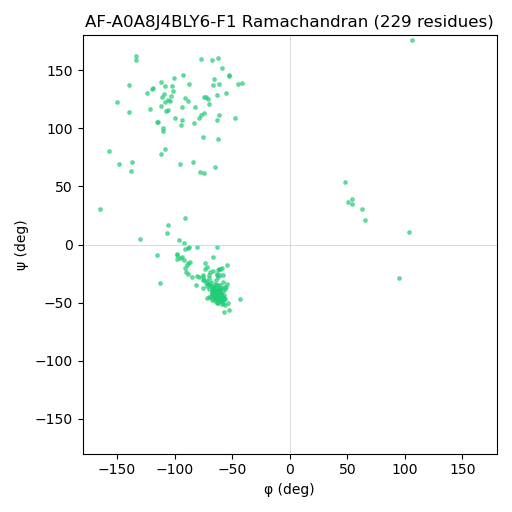90 ? -15.274 5.786 -6.435 1.00 85.38 90 LEU A N 1
ATOM 708 C CA . LEU A 1 90 ? -14.215 5.633 -5.435 1.00 85.38 90 LEU A CA 1
ATOM 709 C C . LEU A 1 90 ? -14.451 6.518 -4.207 1.00 85.38 90 LEU A C 1
ATOM 711 O O . LEU A 1 90 ? -14.237 6.076 -3.077 1.00 85.38 90 LEU A O 1
ATOM 715 N N . THR A 1 91 ? -14.932 7.747 -4.406 1.00 90.38 91 THR A N 1
ATOM 716 C CA . THR A 1 91 ? -15.269 8.660 -3.304 1.00 90.38 91 THR A CA 1
ATOM 717 C C . THR A 1 91 ? -16.459 8.141 -2.497 1.00 90.38 91 THR A C 1
ATOM 719 O O . THR A 1 91 ? -16.407 8.130 -1.267 1.00 90.38 91 THR A O 1
ATOM 722 N N . ALA A 1 92 ? -17.507 7.652 -3.166 1.00 93.44 92 ALA A N 1
ATOM 723 C CA . ALA A 1 92 ? -18.670 7.062 -2.507 1.00 93.44 92 ALA A CA 1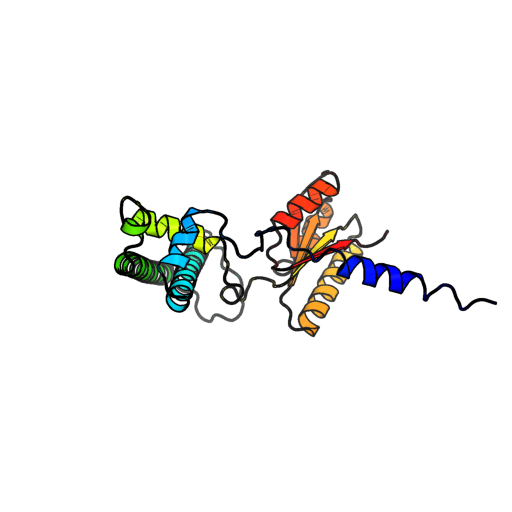
ATOM 724 C C . ALA A 1 92 ? -18.284 5.819 -1.689 1.00 93.44 92 ALA A C 1
ATOM 726 O O . ALA A 1 92 ? -18.619 5.732 -0.507 1.00 93.44 92 ALA A O 1
ATOM 727 N N . SER A 1 93 ? -17.498 4.916 -2.281 1.00 90.44 93 SER A N 1
ATOM 728 C CA . SER A 1 93 ? -16.979 3.718 -1.612 1.00 90.44 93 SER A CA 1
ATOM 729 C C . SER A 1 93 ? -16.125 4.069 -0.387 1.00 90.44 93 SER A C 1
ATOM 731 O O . SER A 1 93 ? -16.320 3.520 0.701 1.00 90.44 93 SER A O 1
ATOM 733 N N . LYS A 1 94 ? -15.220 5.053 -0.508 1.00 91.00 94 LYS A N 1
ATOM 734 C CA . LYS A 1 94 ? -14.420 5.550 0.622 1.00 91.00 94 LYS A CA 1
ATOM 735 C C . LYS A 1 94 ? -15.303 6.071 1.758 1.00 91.00 94 LYS A C 1
ATOM 737 O O . LYS A 1 94 ? -15.037 5.756 2.922 1.00 91.00 94 LYS A O 1
ATOM 742 N N . ASN A 1 95 ? -16.325 6.860 1.437 1.00 94.31 95 ASN A N 1
ATOM 743 C CA . ASN A 1 95 ? -17.226 7.435 2.434 1.00 94.31 95 ASN A CA 1
ATOM 744 C C . ASN A 1 95 ? -18.008 6.335 3.160 1.00 94.31 95 ASN A C 1
ATOM 746 O O . ASN A 1 95 ? -18.041 6.328 4.388 1.00 94.31 95 ASN A O 1
ATOM 750 N N . GLU A 1 96 ? -18.529 5.346 2.429 1.00 95.12 96 GLU A N 1
ATOM 751 C CA . GLU A 1 96 ? -19.212 4.187 3.014 1.00 95.12 96 GLU A CA 1
ATOM 752 C C . GLU A 1 96 ? -18.305 3.430 3.999 1.00 95.12 96 GLU A C 1
ATOM 754 O O . GLU A 1 96 ? -18.707 3.104 5.119 1.00 95.12 96 GLU A O 1
ATOM 759 N N . MET A 1 97 ? -17.055 3.169 3.611 1.00 94.12 97 MET A N 1
ATOM 760 C CA . MET A 1 97 ? -16.096 2.471 4.471 1.00 94.12 97 MET A CA 1
ATOM 761 C C . MET A 1 97 ? -15.683 3.300 5.687 1.00 94.12 97 MET A C 1
ATOM 763 O O . MET A 1 97 ? -15.516 2.743 6.772 1.00 94.12 97 MET A O 1
ATOM 767 N N . SER A 1 98 ? -15.567 4.618 5.528 1.00 94.25 98 SER A N 1
ATOM 768 C CA . SER A 1 98 ? -15.293 5.547 6.630 1.00 94.25 98 SER A CA 1
ATOM 769 C C . SER A 1 98 ? -16.432 5.549 7.650 1.00 94.25 98 SER A C 1
ATOM 771 O O . SER A 1 98 ? -16.173 5.447 8.848 1.00 94.25 98 SER A O 1
ATOM 773 N N . SER A 1 99 ? -17.689 5.551 7.196 1.00 96.25 99 SER A N 1
ATOM 774 C CA . SER A 1 99 ? -18.852 5.440 8.083 1.00 96.25 99 SER A CA 1
ATOM 775 C C . SER A 1 99 ? -18.905 4.088 8.800 1.00 96.25 99 SER A C 1
ATOM 777 O O . SER A 1 99 ? -19.159 4.038 10.002 1.00 96.25 99 SER A O 1
ATOM 779 N N . LYS A 1 100 ? -18.594 2.979 8.111 1.00 96.25 100 LYS A N 1
ATOM 780 C CA . LYS A 1 100 ? -18.487 1.654 8.756 1.00 96.25 100 LYS A CA 1
ATOM 781 C C . LYS A 1 100 ? -17.403 1.629 9.836 1.00 96.25 100 LYS A C 1
ATOM 783 O O . LYS A 1 100 ? -17.626 1.063 10.904 1.00 96.25 100 LYS A O 1
ATOM 788 N N . LEU A 1 101 ? -16.254 2.253 9.573 1.00 95.31 101 LEU A N 1
ATOM 789 C CA . LEU A 1 101 ? -15.164 2.383 10.538 1.00 95.31 101 LEU A CA 1
ATOM 790 C C . LEU A 1 101 ? -15.592 3.197 11.767 1.00 95.31 101 LEU A C 1
ATOM 792 O O . LEU A 1 101 ? -15.364 2.756 12.891 1.00 95.31 101 LEU A O 1
ATOM 796 N N . GLN A 1 102 ? -16.236 4.349 11.564 1.00 95.56 102 GLN A N 1
ATOM 797 C CA . GLN A 1 102 ? -16.754 5.186 12.651 1.00 95.56 102 GLN A CA 1
ATOM 798 C C . GLN A 1 102 ? -17.751 4.419 13.523 1.00 95.56 102 GLN A C 1
ATOM 800 O O . GLN A 1 102 ? -17.538 4.320 14.730 1.00 95.56 102 GLN A O 1
ATOM 805 N N . ASN A 1 103 ? -18.758 3.788 12.910 1.00 96.00 103 ASN A N 1
ATOM 806 C CA . ASN A 1 103 ? -19.776 3.015 13.625 1.00 96.00 103 ASN A CA 1
ATOM 807 C C . ASN A 1 103 ? -19.160 1.889 14.462 1.00 96.00 103 ASN A C 1
ATOM 809 O O . ASN A 1 103 ? -19.578 1.652 15.592 1.00 96.00 103 ASN A O 1
ATOM 813 N N . MET A 1 104 ? -18.145 1.210 13.925 1.00 94.94 104 MET A N 1
ATOM 814 C CA . MET A 1 104 ? -17.449 0.132 14.624 1.00 94.94 104 MET A CA 1
ATOM 815 C C . MET A 1 104 ? -16.651 0.633 15.839 1.00 94.94 104 MET A C 1
ATOM 817 O O . MET A 1 104 ? -16.640 0.002 16.896 1.00 94.94 104 MET A O 1
ATOM 821 N N . LEU A 1 105 ? -15.959 1.764 15.701 1.00 94.94 105 LEU A N 1
ATOM 822 C CA . LEU A 1 105 ? -15.191 2.356 16.799 1.00 94.94 105 LEU A CA 1
ATOM 823 C C . LEU A 1 105 ? -16.102 2.935 17.883 1.00 94.94 105 LEU A C 1
ATOM 825 O O . LEU A 1 105 ? -15.766 2.870 19.069 1.00 94.94 105 LEU A O 1
ATOM 829 N N . GLU A 1 106 ? -17.253 3.469 17.481 1.00 94.38 106 GLU A N 1
ATOM 830 C CA . GLU A 1 106 ? -18.284 3.974 18.377 1.00 94.38 106 GLU A CA 1
ATOM 831 C C . GLU A 1 106 ? -18.982 2.839 19.136 1.00 94.38 106 GLU A C 1
ATOM 833 O O . GLU A 1 106 ? -19.087 2.907 20.363 1.00 94.38 106 GLU A O 1
ATOM 838 N N . SER A 1 107 ? -19.354 1.745 18.458 1.00 93.12 107 SER A N 1
ATOM 839 C CA . SER A 1 107 ? -19.962 0.575 19.107 1.00 93.12 107 SER A CA 1
ATOM 840 C C . SER A 1 107 ? -19.024 -0.067 20.129 1.00 93.12 107 SER A C 1
ATOM 84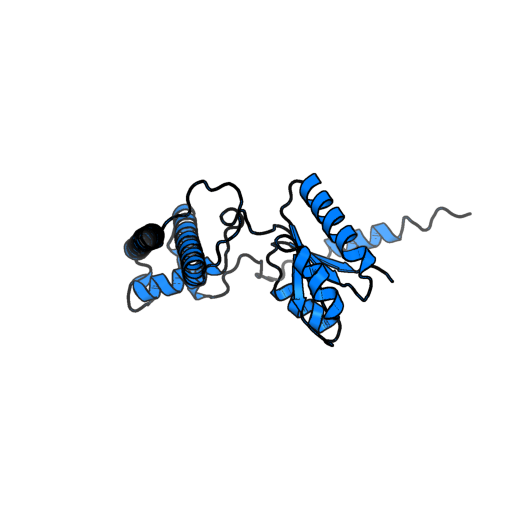2 O O . SER A 1 107 ? -19.460 -0.468 21.207 1.00 93.12 107 SER A O 1
ATOM 844 N N . ALA A 1 108 ? -17.723 -0.101 19.831 1.00 91.50 108 ALA A N 1
ATOM 845 C CA . ALA A 1 108 ? -16.687 -0.576 20.746 1.00 91.50 108 ALA A CA 1
ATOM 846 C C . ALA A 1 108 ? -16.253 0.472 21.793 1.00 91.50 108 ALA A C 1
ATOM 848 O O . ALA A 1 108 ? -15.406 0.186 22.642 1.00 91.50 108 ALA A O 1
ATOM 849 N N . ARG A 1 109 ? -16.817 1.689 21.749 1.00 93.69 109 ARG A N 1
ATOM 850 C CA . ARG A 1 109 ? -16.507 2.816 22.647 1.00 93.69 109 ARG A CA 1
ATOM 851 C C . ARG A 1 109 ? -15.007 3.108 22.756 1.00 93.69 109 ARG A C 1
ATOM 853 O O . ARG A 1 109 ? -14.516 3.469 23.828 1.00 93.69 109 ARG A O 1
ATOM 860 N N . ILE A 1 110 ? -14.268 2.966 21.653 1.00 92.00 110 ILE A N 1
ATOM 861 C CA . ILE A 1 110 ? -12.804 3.107 21.648 1.00 92.00 110 ILE A CA 1
ATOM 862 C C . ILE A 1 110 ? -12.376 4.501 22.104 1.00 92.00 110 ILE A C 1
ATOM 864 O O . ILE A 1 110 ? -11.409 4.612 22.850 1.00 92.00 110 ILE A O 1
ATOM 868 N N . SER A 1 111 ? -13.101 5.553 21.711 1.00 90.25 111 SER A N 1
ATOM 869 C CA . SER A 1 111 ? -12.806 6.930 22.128 1.00 90.25 111 SER A CA 1
ATOM 870 C C . SER A 1 111 ? -12.788 7.077 23.653 1.00 90.25 111 SER A C 1
ATOM 872 O O . SER A 1 111 ? -11.820 7.592 24.206 1.00 90.25 111 SER A O 1
ATOM 874 N N . LEU A 1 112 ? -13.799 6.533 24.339 1.00 90.25 112 LEU A N 1
ATOM 875 C CA . LEU A 1 112 ? -13.895 6.532 25.799 1.00 90.25 112 LEU A CA 1
ATOM 876 C C . LEU A 1 112 ? -12.777 5.697 26.436 1.00 90.25 112 LEU A C 1
ATOM 878 O O . LEU A 1 112 ? -12.095 6.164 27.343 1.00 90.25 112 LEU A O 1
ATOM 882 N N . GLN A 1 113 ? -12.571 4.470 25.947 1.00 87.38 113 GLN A N 1
ATOM 883 C CA . GLN A 1 113 ? -11.570 3.553 26.503 1.00 87.38 113 GLN A CA 1
ATOM 884 C C . GLN A 1 113 ? -10.142 4.089 26.348 1.00 87.38 113 GLN A C 1
ATOM 886 O O . GLN A 1 113 ? -9.268 3.789 27.160 1.00 87.38 113 GLN A O 1
ATOM 891 N N . ALA A 1 114 ? -9.899 4.859 25.286 1.00 85.00 114 ALA A N 1
ATOM 892 C CA . ALA A 1 114 ? -8.598 5.419 24.944 1.00 85.00 114 ALA A CA 1
ATOM 893 C C . ALA A 1 114 ? -8.351 6.804 25.551 1.00 85.00 114 ALA A C 1
ATOM 895 O O . ALA A 1 114 ? -7.264 7.347 25.365 1.00 85.00 114 ALA A O 1
ATOM 896 N N . GLY A 1 115 ? -9.337 7.380 26.249 1.00 87.62 115 GLY A N 1
ATOM 897 C CA . GLY A 1 115 ? -9.257 8.751 26.755 1.00 87.62 115 GLY A CA 1
ATOM 898 C C . GLY A 1 115 ? -9.137 9.794 25.638 1.00 87.62 115 GLY A C 1
ATOM 899 O O . GLY A 1 115 ? -8.487 10.819 25.821 1.00 87.62 115 GLY A O 1
ATOM 900 N N . LEU A 1 116 ? -9.713 9.518 24.466 1.00 88.38 116 LEU A N 1
ATOM 901 C CA . LEU A 1 116 ? -9.645 10.382 23.290 1.00 88.38 116 LEU A CA 1
ATOM 902 C C . LEU A 1 116 ? -10.845 11.327 23.231 1.00 88.38 116 LEU A C 1
ATOM 904 O O . LEU A 1 116 ? -11.974 10.960 23.561 1.00 88.38 116 LEU A O 1
ATOM 908 N N . SER A 1 117 ? -10.611 12.533 22.719 1.00 86.25 117 SER A N 1
ATOM 909 C CA . SER A 1 117 ? -11.622 13.574 22.527 1.00 86.25 117 SER A CA 1
ATOM 910 C C . SER A 1 117 ? -12.484 13.318 21.282 1.00 86.25 117 SER A C 1
ATOM 912 O O . SER A 1 117 ? -12.470 14.099 20.334 1.00 86.25 117 SER A O 1
ATOM 914 N N . GLY A 1 118 ? -13.220 12.204 21.279 1.00 87.69 118 GLY A N 1
ATOM 915 C CA . GLY A 1 118 ? -14.232 11.881 20.269 1.00 87.69 118 GLY A CA 1
ATOM 916 C C . GLY A 1 118 ? -13.840 10.797 19.261 1.00 87.69 118 GLY A C 1
ATOM 917 O O . GLY A 1 118 ? -12.734 10.247 19.274 1.00 87.69 118 GLY A O 1
ATOM 918 N N . THR A 1 119 ? -14.796 10.458 18.396 1.00 89.69 119 THR A N 1
ATOM 919 C CA . THR A 1 119 ? -14.692 9.349 17.434 1.00 89.69 119 THR A CA 1
ATOM 920 C C . THR A 1 119 ? -13.658 9.630 16.345 1.00 89.69 119 THR A C 1
ATOM 922 O O . THR A 1 119 ? -12.955 8.712 15.936 1.00 89.69 119 THR A O 1
ATOM 925 N N . ASP A 1 120 ? -13.461 10.889 15.949 1.00 87.94 120 ASP A N 1
ATOM 926 C CA . ASP A 1 120 ? -12.459 11.266 14.939 1.00 87.94 120 ASP A CA 1
ATOM 927 C C . ASP A 1 120 ? -11.025 10.980 15.399 1.00 87.94 120 ASP A C 1
ATOM 929 O O . ASP A 1 120 ? -10.208 10.457 14.640 1.00 87.94 120 ASP A O 1
ATOM 933 N N . ALA A 1 121 ? -10.722 11.238 16.675 1.00 87.06 121 ALA A N 1
ATOM 934 C CA . ALA A 1 121 ? -9.432 10.889 17.261 1.00 87.06 121 ALA A CA 1
ATOM 935 C C . ALA A 1 121 ? -9.239 9.362 17.330 1.00 87.06 121 ALA A C 1
ATOM 937 O O . ALA A 1 121 ? -8.138 8.863 17.087 1.00 87.06 121 ALA A O 1
ATOM 938 N N . ALA A 1 122 ? -10.310 8.607 17.603 1.00 90.06 122 ALA A N 1
ATOM 939 C CA . ALA A 1 122 ? -10.280 7.146 17.563 1.00 90.06 122 ALA A CA 1
ATOM 940 C C . ALA A 1 122 ? -10.066 6.614 16.137 1.00 90.06 122 ALA A C 1
ATOM 942 O O . ALA A 1 122 ? -9.301 5.667 15.958 1.00 90.06 122 ALA A O 1
ATOM 943 N N . VAL A 1 123 ? -10.679 7.239 15.126 1.00 90.81 123 VAL A N 1
ATOM 944 C CA . VAL A 1 123 ? -10.459 6.930 13.705 1.00 90.81 123 VAL A CA 1
ATOM 945 C C . VAL A 1 123 ? -9.007 7.202 13.323 1.00 90.81 123 VAL A C 1
ATOM 947 O O . VAL A 1 123 ? -8.361 6.324 12.758 1.00 90.81 123 VAL A O 1
ATOM 950 N N . ALA A 1 124 ? -8.457 8.366 13.677 1.00 86.75 124 ALA A N 1
ATOM 951 C CA . ALA A 1 124 ? -7.062 8.704 13.398 1.00 86.75 124 ALA A CA 1
ATOM 952 C C . ALA A 1 124 ? -6.087 7.712 14.057 1.00 86.75 124 ALA A C 1
ATOM 954 O O . ALA A 1 124 ? -5.142 7.242 13.414 1.00 86.75 124 ALA A O 1
ATOM 955 N N . LEU A 1 125 ? -6.349 7.332 15.313 1.00 86.88 125 LEU A N 1
ATOM 956 C CA . LEU A 1 125 ? -5.569 6.316 16.014 1.00 86.88 125 LEU A CA 1
ATOM 957 C C . LEU A 1 125 ? -5.701 4.941 15.344 1.00 86.88 125 LEU A C 1
ATOM 959 O O . LEU A 1 125 ? -4.695 4.262 15.151 1.00 86.88 125 LEU A O 1
ATOM 963 N N . ALA A 1 126 ? -6.912 4.530 14.962 1.00 89.12 126 ALA A N 1
ATOM 964 C CA . ALA A 1 126 ? -7.154 3.260 14.283 1.00 89.12 126 ALA A CA 1
ATOM 965 C C . ALA A 1 126 ? -6.440 3.206 12.931 1.00 89.12 126 ALA A C 1
ATOM 967 O O . ALA A 1 126 ? -5.767 2.216 12.644 1.00 89.12 126 ALA A O 1
ATOM 968 N N . IL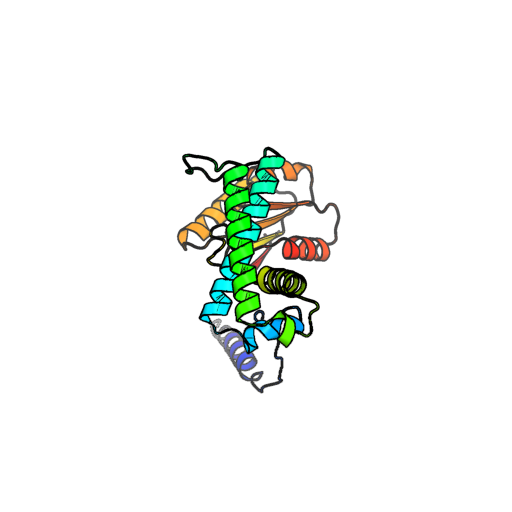E A 1 127 ? -6.514 4.284 12.143 1.00 85.06 127 ILE A N 1
ATOM 969 C CA . ILE A 1 127 ? -5.762 4.418 10.898 1.00 85.06 127 ILE A CA 1
ATOM 970 C C . ILE A 1 127 ? -4.281 4.252 11.212 1.00 85.06 127 ILE A C 1
ATOM 972 O O . ILE A 1 127 ? -3.690 3.305 10.711 1.00 85.06 127 ILE A O 1
ATOM 976 N N . SER A 1 128 ? -3.686 5.056 12.095 1.00 82.12 128 SER A N 1
ATOM 977 C CA . SER A 1 128 ? -2.258 4.951 12.429 1.00 82.12 128 SER A CA 1
ATOM 978 C C . SER A 1 128 ? -1.854 3.531 12.862 1.00 82.12 128 SER A C 1
ATOM 980 O O . SER A 1 128 ? -0.954 2.927 12.279 1.00 82.12 128 SER A O 1
ATOM 982 N N . CYS A 1 129 ? -2.583 2.934 13.804 1.00 81.31 129 CYS A N 1
ATOM 983 C CA . CYS A 1 129 ? -2.277 1.618 14.360 1.00 81.31 129 CYS A CA 1
ATOM 984 C C . CYS A 1 129 ? -2.430 0.464 13.364 1.00 81.31 129 CYS A C 1
ATOM 986 O O . CYS A 1 129 ? -1.643 -0.485 13.397 1.00 81.31 129 CYS A O 1
ATOM 988 N N . MET A 1 130 ? -3.432 0.526 12.486 1.00 82.50 130 MET A N 1
ATOM 989 C CA . MET A 1 130 ? -3.726 -0.545 11.531 1.00 82.50 130 MET A CA 1
ATOM 990 C C . MET A 1 130 ? -3.002 -0.352 10.193 1.00 82.50 130 MET A C 1
ATOM 992 O O . MET A 1 130 ? -2.740 -1.340 9.508 1.00 82.50 130 MET A O 1
ATOM 996 N N . SER A 1 131 ? -2.559 0.874 9.883 1.00 71.81 131 SER A N 1
ATOM 997 C CA . SER A 1 131 ? -1.664 1.183 8.753 1.00 71.81 131 SER A CA 1
ATOM 998 C C . SER A 1 131 ? -0.332 0.450 8.868 1.00 71.81 131 SER A C 1
ATOM 1000 O O . SER A 1 131 ? 0.230 -0.001 7.873 1.00 71.81 131 SER A O 1
ATOM 1002 N N . HIS A 1 132 ? 0.182 0.317 10.097 1.00 56.44 132 HIS A N 1
ATOM 1003 C CA . HIS A 1 132 ? 1.477 -0.310 10.361 1.00 56.44 132 HIS A CA 1
ATOM 1004 C C . HIS A 1 132 ? 1.473 -1.827 10.166 1.00 56.44 132 HIS A C 1
ATOM 1006 O O . HIS A 1 132 ? 2.530 -2.423 9.963 1.00 56.44 132 HIS A O 1
ATOM 1012 N N . ARG A 1 133 ? 0.293 -2.459 10.183 1.00 51.62 133 ARG A N 1
ATOM 1013 C CA . ARG A 1 133 ? 0.137 -3.876 9.857 1.00 51.62 133 ARG A CA 1
ATOM 1014 C C . ARG A 1 133 ? -0.633 -4.016 8.563 1.00 51.62 133 ARG A C 1
ATOM 1016 O O . ARG A 1 133 ? -1.817 -4.346 8.548 1.00 51.62 133 ARG A O 1
ATOM 1023 N N . LEU A 1 134 ? 0.084 -3.795 7.470 1.00 45.78 134 LEU A N 1
ATOM 1024 C CA . LEU A 1 134 ? -0.295 -4.279 6.149 1.00 45.78 134 LEU A CA 1
ATOM 1025 C C . LEU A 1 134 ? -0.668 -5.759 6.287 1.00 45.78 134 LEU A C 1
ATOM 1027 O O . LEU A 1 134 ? 0.202 -6.586 6.558 1.00 45.78 134 LEU A O 1
ATOM 1031 N N . VAL A 1 135 ? -1.959 -6.076 6.163 1.00 40.56 135 VAL A N 1
ATOM 1032 C CA . VAL A 1 135 ? -2.429 -7.459 6.095 1.00 40.56 135 VAL A CA 1
ATOM 1033 C C . VAL A 1 135 ? -1.765 -8.038 4.844 1.00 40.56 135 VAL A C 1
ATOM 1035 O O . VAL A 1 135 ? -2.087 -7.577 3.748 1.00 40.56 135 VAL A O 1
ATOM 1038 N N . PRO A 1 136 ? -0.816 -8.988 4.963 1.00 38.50 136 PRO A N 1
ATOM 1039 C CA . PRO A 1 136 ? -0.036 -9.448 3.812 1.00 38.50 136 PRO A CA 1
ATOM 1040 C C . PRO A 1 136 ? -0.924 -10.011 2.699 1.00 38.50 136 PRO A C 1
ATOM 1042 O O . PRO A 1 136 ? -0.571 -9.944 1.532 1.00 38.50 136 PRO A O 1
ATOM 1045 N N . THR A 1 137 ? -2.104 -10.515 3.068 1.00 37.59 137 THR A N 1
ATOM 1046 C CA . THR A 1 137 ? -3.105 -11.086 2.166 1.00 37.59 137 THR A CA 1
ATOM 1047 C C . THR A 1 137 ? -4.076 -10.063 1.567 1.00 37.59 137 THR A C 1
ATOM 1049 O O . THR A 1 137 ? -4.757 -10.392 0.604 1.00 37.59 137 THR A O 1
ATOM 1052 N N . ALA A 1 138 ? -4.158 -8.834 2.097 1.00 36.59 138 ALA A N 1
ATOM 1053 C CA . ALA A 1 138 ? -5.036 -7.781 1.566 1.00 36.59 138 ALA A CA 1
ATOM 1054 C C . ALA A 1 138 ? -4.352 -6.927 0.485 1.00 36.59 138 ALA A C 1
ATOM 1056 O O . ALA A 1 138 ? -5.031 -6.259 -0.288 1.00 36.59 138 ALA A O 1
ATOM 1057 N N . PHE A 1 139 ? -3.019 -6.976 0.409 1.00 42.31 139 PHE A N 1
ATOM 1058 C CA . PHE A 1 139 ? -2.238 -6.433 -0.699 1.00 42.31 139 PHE A CA 1
ATOM 1059 C C . PHE A 1 139 ? -1.678 -7.598 -1.504 1.00 42.31 139 PHE A C 1
ATOM 1061 O O . PHE A 1 139 ? -0.516 -7.963 -1.351 1.00 42.31 139 PHE A O 1
ATOM 1068 N N . THR A 1 140 ? -2.488 -8.162 -2.396 1.00 40.53 140 THR A N 1
ATOM 1069 C CA . THR A 1 140 ? -2.035 -9.140 -3.403 1.00 40.53 140 THR A CA 1
ATOM 1070 C C . THR A 1 140 ? -0.869 -8.614 -4.258 1.00 40.53 140 THR A C 1
ATOM 1072 O O . THR A 1 140 ? -0.125 -9.399 -4.834 1.00 40.53 140 THR A O 1
ATOM 1075 N N . ALA A 1 141 ? -0.651 -7.292 -4.276 1.00 50.22 141 ALA A N 1
ATOM 1076 C CA . ALA A 1 141 ? 0.471 -6.612 -4.923 1.00 50.22 141 ALA A CA 1
ATOM 1077 C C . ALA A 1 141 ? 1.739 -6.446 -4.051 1.00 50.22 141 ALA A C 1
ATOM 1079 O O . ALA A 1 141 ? 2.729 -5.885 -4.528 1.00 50.22 141 ALA A O 1
ATOM 1080 N N . ARG A 1 142 ? 1.741 -6.861 -2.772 1.00 58.22 142 ARG A N 1
ATOM 1081 C CA . ARG A 1 142 ? 2.921 -6.738 -1.900 1.00 58.22 142 ARG A CA 1
ATOM 1082 C C . ARG A 1 142 ? 3.775 -8.008 -1.998 1.00 58.22 142 ARG A C 1
ATOM 1084 O O . ARG A 1 142 ? 3.264 -9.099 -1.749 1.00 58.22 142 ARG A O 1
ATOM 1091 N N . PRO A 1 143 ? 5.071 -7.888 -2.309 1.00 71.38 143 PRO A N 1
ATOM 1092 C CA . PRO A 1 143 ? 5.956 -9.040 -2.347 1.00 71.38 143 PRO A CA 1
ATOM 1093 C C . PRO A 1 143 ? 6.123 -9.640 -0.949 1.00 71.38 143 PRO A C 1
ATOM 1095 O O . PRO A 1 143 ? 6.189 -8.925 0.050 1.00 71.38 143 PRO A O 1
ATOM 1098 N N . LEU A 1 144 ? 6.191 -10.967 -0.870 1.00 77.62 144 LEU A N 1
ATOM 1099 C CA . LEU A 1 144 ? 6.525 -11.696 0.351 1.00 77.62 144 LEU A CA 1
ATOM 1100 C C . LEU A 1 144 ? 8.014 -11.532 0.683 1.00 77.62 144 LEU A C 1
ATOM 1102 O O . LEU A 1 144 ? 8.373 -11.411 1.856 1.00 77.62 144 LEU A O 1
ATOM 1106 N N . VAL A 1 145 ? 8.864 -11.486 -0.345 1.00 83.31 145 VAL A N 1
ATOM 1107 C CA . VAL A 1 145 ? 10.325 -11.394 -0.226 1.00 83.31 145 VAL A CA 1
ATOM 1108 C C . VAL A 1 145 ? 10.846 -10.180 -0.995 1.00 83.31 145 VAL A C 1
ATOM 1110 O O . VAL A 1 145 ? 10.532 -10.009 -2.170 1.00 83.31 145 VAL A O 1
ATOM 1113 N N . SER A 1 146 ? 11.681 -9.366 -0.352 1.00 89.19 146 SER A N 1
ATOM 1114 C CA . SER A 1 146 ? 12.498 -8.356 -1.028 1.00 89.19 146 SER A CA 1
ATOM 1115 C C . SER A 1 146 ? 13.936 -8.832 -1.102 1.00 89.19 146 SER A C 1
ATOM 1117 O O . SER A 1 146 ? 14.567 -9.113 -0.082 1.00 89.19 146 SER A O 1
ATOM 1119 N N . LEU A 1 147 ? 14.462 -8.884 -2.316 1.00 91.31 147 LEU A N 1
ATOM 1120 C CA . LEU A 1 147 ? 15.857 -9.185 -2.596 1.00 91.31 147 LEU A CA 1
ATOM 1121 C C . LEU A 1 147 ? 16.606 -7.861 -2.703 1.00 91.31 147 LEU A C 1
ATOM 1123 O O . LEU A 1 147 ? 16.432 -7.119 -3.667 1.00 91.31 147 LEU A O 1
ATOM 1127 N N . LEU A 1 148 ? 17.415 -7.544 -1.699 1.00 90.50 148 LEU A N 1
ATOM 1128 C CA . LEU A 1 148 ? 18.267 -6.367 -1.727 1.00 90.50 148 LEU A CA 1
ATOM 1129 C C . LEU A 1 148 ? 19.537 -6.722 -2.493 1.00 90.50 148 LEU A C 1
ATOM 1131 O O . LEU A 1 148 ? 20.403 -7.434 -1.982 1.00 90.50 148 LEU A O 1
ATOM 1135 N N . LEU A 1 149 ? 19.618 -6.234 -3.727 1.00 87.12 149 LEU A N 1
ATOM 1136 C CA . LEU A 1 149 ? 20.732 -6.498 -4.621 1.00 87.12 149 LEU A CA 1
ATOM 1137 C C . LEU A 1 149 ? 21.767 -5.384 -4.496 1.00 87.12 149 LEU A C 1
ATOM 1139 O O . LEU A 1 149 ? 21.489 -4.225 -4.828 1.00 87.12 149 LEU A O 1
ATOM 1143 N N . ASN A 1 150 ? 22.975 -5.758 -4.077 1.00 75.81 150 ASN A N 1
ATOM 1144 C CA . ASN A 1 150 ? 24.132 -4.900 -4.275 1.00 75.81 150 ASN A CA 1
ATOM 1145 C C . ASN A 1 150 ? 24.757 -5.190 -5.639 1.00 75.81 150 ASN A C 1
ATOM 1147 O O . ASN A 1 150 ? 25.123 -6.325 -5.954 1.00 75.81 150 ASN A O 1
ATOM 1151 N N . TYR A 1 151 ? 24.860 -4.147 -6.448 1.00 75.19 151 TYR A N 1
ATOM 1152 C CA . TYR A 1 151 ? 25.254 -4.224 -7.839 1.00 75.19 151 TYR A CA 1
ATOM 1153 C C . TYR A 1 151 ? 26.189 -3.056 -8.161 1.00 75.19 151 TYR A C 1
ATOM 1155 O O . TYR A 1 151 ? 25.944 -1.922 -7.755 1.00 75.19 151 TYR A O 1
ATOM 1163 N N . PHE A 1 152 ? 27.261 -3.330 -8.907 1.00 73.94 152 PHE A N 1
ATOM 1164 C CA . PHE A 1 152 ? 28.243 -2.320 -9.293 1.00 73.94 152 PHE A CA 1
ATOM 1165 C C . PHE A 1 152 ? 28.702 -2.519 -10.740 1.00 73.94 152 PHE A C 1
ATOM 1167 O O . PHE A 1 152 ? 29.378 -3.505 -11.034 1.00 73.94 152 PHE A O 1
ATOM 1174 N N . LYS A 1 153 ? 28.380 -1.558 -11.619 1.00 75.25 153 LYS A N 1
ATOM 1175 C CA . LYS A 1 153 ? 28.956 -1.371 -12.966 1.00 75.25 153 LYS A CA 1
ATOM 1176 C C . LYS A 1 153 ? 29.025 -2.634 -13.846 1.00 75.25 153 LYS A C 1
ATOM 1178 O O . LYS A 1 153 ? 30.094 -2.979 -14.350 1.00 75.25 153 LYS A O 1
ATOM 1183 N N . ARG A 1 154 ? 27.908 -3.337 -14.046 1.00 78.62 154 ARG A N 1
ATOM 1184 C CA . ARG A 1 154 ? 27.811 -4.506 -14.952 1.00 78.62 154 ARG A CA 1
ATOM 1185 C C . ARG A 1 154 ? 26.514 -4.483 -15.777 1.00 78.62 154 ARG A C 1
ATOM 1187 O O . ARG A 1 154 ? 25.667 -5.363 -15.608 1.00 78.62 154 ARG A O 1
ATOM 1194 N N . PRO A 1 155 ? 26.311 -3.478 -16.643 1.00 80.88 155 PRO A N 1
ATOM 1195 C CA . PRO A 1 155 ? 25.004 -3.213 -17.255 1.00 80.88 155 PRO A CA 1
ATOM 1196 C C . PRO A 1 155 ? 24.454 -4.411 -18.040 1.00 80.88 155 PRO A C 1
ATOM 1198 O O . PRO A 1 155 ? 23.257 -4.683 -18.032 1.00 80.88 155 PRO A O 1
ATOM 1201 N N . GLN A 1 156 ? 25.348 -5.204 -18.628 1.00 84.44 156 GLN A N 1
ATOM 1202 C CA . GLN A 1 156 ? 25.027 -6.411 -19.380 1.00 84.44 156 GLN A CA 1
ATOM 1203 C C . GLN A 1 156 ? 24.326 -7.510 -18.563 1.00 84.44 156 GLN A C 1
ATOM 1205 O O . GLN A 1 156 ? 23.676 -8.368 -19.155 1.00 84.44 156 GLN A O 1
ATOM 1210 N N . VAL A 1 157 ? 24.437 -7.518 -17.225 1.00 84.25 157 VAL A N 1
ATOM 1211 C CA . VAL A 1 157 ? 23.806 -8.559 -16.389 1.00 84.25 157 VAL A CA 1
ATOM 1212 C C . VAL A 1 157 ? 22.473 -8.137 -15.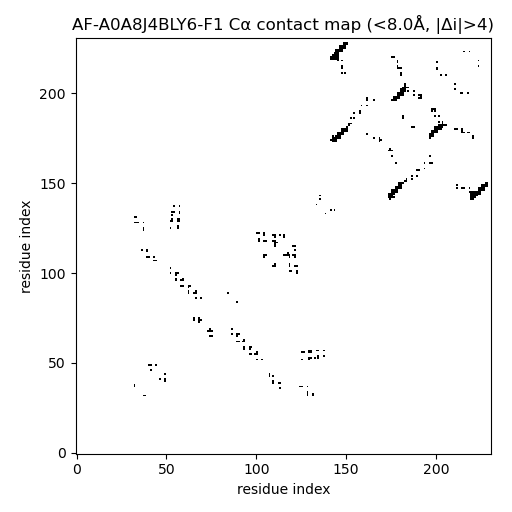780 1.00 84.25 157 VAL A C 1
ATOM 1214 O O . VAL A 1 157 ? 21.785 -8.991 -15.230 1.00 84.25 157 VAL A O 1
ATOM 1217 N N . VAL A 1 158 ? 22.076 -6.864 -15.892 1.00 85.69 158 VAL A N 1
ATOM 1218 C CA . VAL A 1 158 ? 20.849 -6.319 -15.274 1.00 85.69 158 VAL A CA 1
ATOM 1219 C C . VAL A 1 158 ? 19.623 -7.155 -15.647 1.00 85.69 158 VAL A C 1
ATOM 1221 O O . VAL A 1 158 ? 18.967 -7.729 -14.776 1.00 85.69 158 VAL A O 1
ATOM 1224 N N . LYS A 1 159 ? 19.389 -7.314 -16.954 1.00 86.88 159 LYS A N 1
ATOM 1225 C CA . LYS A 1 159 ? 18.254 -8.070 -17.498 1.00 86.88 159 LYS A CA 1
ATOM 1226 C C . LYS A 1 159 ? 18.316 -9.562 -17.168 1.00 86.88 159 LYS A C 1
ATOM 1228 O O . LYS A 1 159 ? 17.289 -10.203 -16.957 1.00 86.88 159 LYS A O 1
ATOM 1233 N N . VAL A 1 160 ? 19.523 -10.127 -17.114 1.00 89.00 160 VAL A N 1
ATOM 1234 C CA . VAL A 1 160 ? 19.729 -11.540 -16.765 1.00 89.00 160 VAL A CA 1
ATOM 1235 C C . VAL A 1 160 ? 19.357 -11.778 -15.302 1.00 89.00 160 VAL A C 1
ATOM 1237 O O . VAL A 1 160 ? 18.627 -12.718 -14.997 1.00 89.00 160 VAL A O 1
ATOM 1240 N N . ILE A 1 161 ? 19.806 -10.902 -14.400 1.00 88.69 161 ILE A N 1
ATOM 1241 C CA . ILE A 1 161 ? 19.500 -10.986 -12.969 1.00 88.69 161 ILE A CA 1
ATOM 1242 C C . ILE A 1 161 ? 17.997 -10.825 -12.730 1.00 88.69 161 ILE A C 1
ATOM 1244 O O . ILE A 1 161 ? 17.409 -11.666 -12.048 1.00 88.69 161 ILE A O 1
ATOM 1248 N N . SER A 1 162 ? 17.367 -9.788 -13.297 1.00 88.06 162 SER A N 1
ATOM 1249 C CA . SER A 1 162 ? 15.932 -9.539 -13.106 1.00 88.06 162 SER A CA 1
ATOM 1250 C C . SER A 1 162 ? 15.086 -10.708 -13.614 1.00 88.06 162 SER A C 1
ATOM 1252 O O . SER A 1 162 ? 14.215 -11.194 -12.894 1.00 88.06 162 SER A O 1
ATOM 1254 N N . THR A 1 163 ? 15.385 -11.217 -14.813 1.00 88.50 163 THR A N 1
ATOM 1255 C CA . THR A 1 163 ? 14.642 -12.320 -15.437 1.00 88.50 163 THR A CA 1
ATOM 1256 C C . THR A 1 163 ? 14.790 -13.615 -14.642 1.00 88.50 163 THR A C 1
ATOM 1258 O O . THR A 1 163 ? 13.787 -14.261 -14.334 1.00 88.50 163 THR A O 1
ATOM 1261 N N . ASN A 1 164 ? 16.015 -13.975 -14.247 1.00 89.94 164 ASN A N 1
ATOM 1262 C CA . ASN A 1 164 ? 16.269 -15.217 -13.517 1.00 89.94 164 ASN A CA 1
ATOM 1263 C C . ASN A 1 164 ? 15.651 -15.199 -12.118 1.00 89.94 164 ASN A C 1
ATOM 1265 O O . ASN A 1 164 ? 15.062 -16.192 -11.700 1.00 89.94 164 ASN A O 1
ATOM 1269 N N . LEU A 1 165 ? 15.735 -14.075 -11.400 1.00 87.88 165 LEU A N 1
ATOM 1270 C CA . LEU A 1 165 ? 15.098 -13.951 -10.088 1.00 87.88 165 LEU A CA 1
ATOM 1271 C C . LEU A 1 165 ? 13.575 -13.970 -10.180 1.00 87.88 165 LEU A C 1
ATOM 1273 O O . LEU A 1 165 ? 12.923 -14.605 -9.351 1.00 87.88 165 LEU A O 1
ATOM 1277 N N . ARG A 1 166 ? 13.003 -13.310 -11.193 1.00 85.00 166 ARG A N 1
ATOM 1278 C CA . ARG A 1 166 ? 11.559 -13.345 -11.440 1.00 85.00 166 ARG A CA 1
ATOM 1279 C C . ARG A 1 166 ? 11.096 -14.780 -11.694 1.00 85.00 166 ARG A C 1
ATOM 1281 O O . ARG A 1 166 ? 10.142 -15.226 -11.063 1.00 85.00 166 ARG A O 1
ATOM 1288 N N . ALA A 1 167 ? 11.810 -15.516 -12.547 1.00 82.06 167 ALA A N 1
ATOM 1289 C CA . ALA A 1 167 ? 11.534 -16.922 -12.830 1.00 82.06 167 ALA A CA 1
ATOM 1290 C C . ALA A 1 167 ? 11.701 -17.812 -11.586 1.00 82.06 167 ALA A C 1
ATOM 1292 O O . ALA A 1 167 ? 10.846 -18.654 -11.319 1.00 82.06 167 ALA A O 1
ATOM 1293 N N . ALA A 1 168 ? 12.754 -17.598 -10.790 1.00 84.31 168 ALA A N 1
ATOM 1294 C CA . ALA A 1 168 ? 12.989 -18.346 -9.558 1.00 84.31 168 ALA A CA 1
ATOM 1295 C C . ALA A 1 168 ? 11.844 -18.149 -8.556 1.00 84.31 168 ALA A C 1
ATOM 1297 O O . ALA A 1 168 ? 11.284 -19.127 -8.068 1.00 84.31 168 ALA A O 1
ATOM 1298 N N . CYS A 1 169 ? 11.431 -16.906 -8.308 1.00 79.69 169 CYS A N 1
ATOM 1299 C CA . CYS A 1 169 ? 10.299 -16.605 -7.433 1.00 79.69 169 CYS A CA 1
ATOM 1300 C C . CYS A 1 169 ? 8.974 -17.183 -7.951 1.00 79.69 169 CYS A C 1
ATOM 1302 O O . CYS A 1 169 ? 8.219 -17.780 -7.181 1.00 79.69 169 CYS A O 1
ATOM 1304 N N . ALA A 1 170 ? 8.724 -17.089 -9.261 1.00 78.56 170 ALA A N 1
ATOM 1305 C CA . ALA A 1 170 ? 7.546 -17.680 -9.891 1.00 78.56 170 ALA A CA 1
ATOM 1306 C C . ALA A 1 170 ? 7.521 -19.215 -9.762 1.00 78.56 170 ALA A C 1
ATOM 1308 O O . ALA A 1 170 ? 6.467 -19.780 -9.478 1.00 78.56 170 ALA A O 1
ATOM 1309 N N . SER A 1 171 ? 8.672 -19.889 -9.888 1.00 76.69 171 SER A N 1
ATOM 1310 C CA . SER A 1 171 ? 8.774 -21.358 -9.810 1.00 76.69 171 SER A CA 1
ATOM 1311 C C . SER A 1 171 ? 8.322 -21.940 -8.467 1.00 76.69 171 SER A C 1
ATOM 1313 O O . SER A 1 171 ? 7.848 -23.071 -8.408 1.00 76.69 171 SER A O 1
ATOM 1315 N N . VAL A 1 172 ? 8.419 -21.148 -7.397 1.00 79.06 172 VAL A N 1
ATOM 1316 C CA . VAL A 1 172 ? 7.985 -21.513 -6.041 1.00 79.06 172 VAL A CA 1
ATOM 1317 C C . VAL A 1 172 ? 6.695 -20.799 -5.625 1.00 79.06 172 VAL A C 1
ATOM 1319 O O . VAL A 1 172 ? 6.300 -20.873 -4.466 1.00 79.06 172 VAL A O 1
ATOM 1322 N N . SER A 1 173 ? 6.024 -20.113 -6.560 1.00 76.88 173 SER A N 1
ATOM 1323 C CA . SER A 1 173 ? 4.792 -19.344 -6.319 1.00 76.88 173 SER A CA 1
ATOM 1324 C C . SER A 1 173 ? 4.920 -18.308 -5.193 1.00 76.88 173 SER A C 1
ATOM 1326 O O . SER A 1 173 ? 3.974 -18.055 -4.446 1.00 76.88 173 SER A O 1
ATOM 1328 N N . ILE A 1 174 ? 6.099 -17.691 -5.062 1.00 77.88 174 ILE A N 1
ATOM 1329 C CA . ILE A 1 174 ? 6.357 -16.634 -4.082 1.00 77.88 174 ILE A CA 1
ATOM 1330 C C . ILE A 1 174 ? 6.354 -15.282 -4.793 1.00 77.88 174 ILE A C 1
ATOM 1332 O O . ILE A 1 174 ? 7.092 -15.062 -5.751 1.00 77.88 174 ILE A O 1
ATOM 1336 N N . SER A 1 175 ? 5.557 -14.342 -4.281 1.00 76.88 175 SER A N 1
ATOM 1337 C CA . SER A 1 175 ? 5.620 -12.947 -4.721 1.00 76.88 175 SER A CA 1
ATOM 1338 C C . SER A 1 175 ? 6.918 -12.306 -4.221 1.00 76.88 175 SER A C 1
ATOM 1340 O O . SER A 1 175 ? 7.201 -12.328 -3.021 1.00 76.88 175 SER A O 1
ATOM 1342 N N . CYS A 1 176 ? 7.710 -11.737 -5.125 1.00 82.12 176 CYS A N 1
ATOM 1343 C CA . CYS A 1 176 ? 9.013 -11.153 -4.820 1.00 82.12 176 CYS A CA 1
ATOM 1344 C C . CYS A 1 176 ? 9.176 -9.777 -5.461 1.00 82.12 176 CYS A C 1
ATOM 1346 O O . CYS A 1 176 ? 8.548 -9.474 -6.473 1.00 82.12 176 CYS A O 1
ATOM 1348 N N . GLU A 1 177 ? 10.087 -8.982 -4.913 1.00 87.44 177 GLU A N 1
ATOM 1349 C CA . GLU A 1 177 ? 10.652 -7.809 -5.580 1.00 87.44 177 GLU A CA 1
ATOM 1350 C C . GLU A 1 177 ? 12.171 -7.786 -5.435 1.00 87.44 177 GLU A C 1
ATOM 1352 O O . GLU A 1 177 ? 12.737 -8.406 -4.531 1.00 87.44 177 GLU A O 1
ATOM 1357 N N . ILE A 1 178 ? 12.820 -7.005 -6.291 1.00 89.12 178 ILE A N 1
ATOM 1358 C CA . ILE A 1 178 ? 14.230 -6.655 -6.151 1.00 89.12 178 ILE A CA 1
ATOM 1359 C C . ILE A 1 178 ? 14.321 -5.187 -5.765 1.00 89.12 178 ILE A C 1
ATOM 1361 O O . ILE A 1 178 ? 13.759 -4.332 -6.442 1.00 89.12 178 ILE A O 1
ATOM 1365 N N . VAL A 1 179 ? 15.077 -4.879 -4.718 1.00 89.12 179 VAL A N 1
ATOM 1366 C CA . VAL A 1 179 ? 15.443 -3.506 -4.371 1.00 89.12 179 VAL A CA 1
ATOM 1367 C C . VAL A 1 179 ? 16.914 -3.314 -4.695 1.00 89.12 179 VAL A C 1
ATOM 1369 O O . VAL A 1 179 ? 17.775 -3.956 -4.093 1.00 89.12 179 VAL A O 1
ATOM 1372 N N . VAL A 1 180 ? 17.203 -2.449 -5.663 1.00 87.44 180 VAL A N 1
ATOM 1373 C CA . VAL A 1 180 ? 18.566 -2.249 -6.170 1.00 87.44 180 VAL A CA 1
ATOM 1374 C C . VAL A 1 180 ? 19.058 -0.881 -5.756 1.00 87.44 180 VAL A C 1
ATOM 1376 O O . VAL A 1 180 ? 18.417 0.122 -6.054 1.00 87.44 180 VAL A O 1
ATOM 1379 N N . ASN A 1 181 ? 20.225 -0.821 -5.122 1.00 85.62 181 ASN A N 1
ATOM 1380 C CA . ASN A 1 181 ? 20.913 0.449 -4.945 1.00 85.62 181 ASN A CA 1
ATOM 1381 C C . ASN A 1 181 ? 21.617 0.834 -6.254 1.00 85.62 181 ASN A C 1
ATOM 1383 O O . ASN A 1 181 ? 22.605 0.211 -6.636 1.00 85.62 181 ASN A O 1
ATOM 1387 N N . VAL A 1 182 ? 21.104 1.849 -6.947 1.00 79.56 182 VAL A N 1
ATOM 1388 C CA . VAL A 1 182 ? 21.672 2.338 -8.205 1.00 79.56 182 VAL A CA 1
ATOM 1389 C C . VAL A 1 182 ? 22.617 3.495 -7.899 1.00 79.56 182 VAL A C 1
ATOM 1391 O O . VAL A 1 182 ? 22.187 4.617 -7.619 1.00 79.56 182 VAL A O 1
ATOM 1394 N N . ASP A 1 183 ? 23.912 3.198 -7.945 1.00 74.81 183 ASP A N 1
ATOM 1395 C CA . ASP A 1 183 ? 24.984 4.171 -7.705 1.00 74.81 183 ASP A CA 1
ATOM 1396 C C . ASP A 1 183 ? 25.412 4.905 -8.994 1.00 74.81 183 ASP A C 1
ATOM 1398 O O . ASP A 1 183 ? 25.859 6.048 -8.957 1.00 74.81 183 ASP A O 1
ATOM 1402 N N . ASN A 1 184 ? 25.207 4.289 -10.166 1.00 75.00 184 ASN A N 1
ATOM 1403 C CA . ASN A 1 184 ? 25.532 4.884 -11.463 1.00 75.00 184 ASN A CA 1
ATOM 1404 C C . ASN A 1 184 ? 24.262 5.340 -12.213 1.00 75.00 184 ASN A C 1
ATOM 1406 O O . ASN A 1 184 ? 23.460 4.493 -12.618 1.00 75.00 184 ASN A O 1
ATOM 1410 N N . PRO A 1 185 ? 24.078 6.648 -12.475 1.00 70.75 185 PRO A N 1
ATOM 1411 C CA . PRO A 1 185 ? 22.887 7.163 -13.151 1.00 70.75 185 PRO A CA 1
ATOM 1412 C C . PRO A 1 185 ? 22.719 6.633 -14.582 1.00 70.75 185 PRO A C 1
ATOM 1414 O O . PRO A 1 185 ? 21.586 6.473 -15.030 1.00 70.75 185 PRO A O 1
ATOM 1417 N N . HIS A 1 186 ? 23.807 6.280 -15.278 1.00 75.50 186 HIS A N 1
ATOM 1418 C CA . HIS A 1 186 ? 23.732 5.682 -16.618 1.00 75.50 186 HIS A CA 1
ATOM 1419 C C . HIS A 1 186 ? 23.090 4.287 -16.618 1.00 75.50 186 HIS A C 1
ATOM 1421 O O . HIS A 1 186 ? 22.555 3.855 -17.633 1.00 75.50 186 HIS A O 1
ATOM 1427 N N . GLU A 1 187 ? 23.112 3.590 -15.479 1.00 74.56 187 GLU A N 1
ATOM 1428 C CA . GLU A 1 187 ? 22.476 2.277 -15.312 1.00 74.56 187 GLU A CA 1
ATOM 1429 C C . GLU A 1 187 ? 21.053 2.382 -14.756 1.00 74.56 187 GLU A C 1
ATOM 1431 O O . GLU A 1 187 ? 20.296 1.415 -14.777 1.00 74.56 187 GLU A O 1
ATOM 1436 N N . GLY A 1 188 ? 20.668 3.576 -14.307 1.00 75.62 188 GLY A N 1
ATOM 1437 C CA . GLY A 1 188 ? 19.341 3.875 -13.794 1.00 75.62 188 GLY A CA 1
ATOM 1438 C C . GLY A 1 188 ? 18.219 3.593 -14.769 1.00 75.62 188 GLY A C 1
ATOM 1439 O O . GLY A 1 188 ? 17.213 3.008 -14.378 1.00 75.62 188 GLY A O 1
ATOM 1440 N N . ALA A 1 189 ? 18.412 3.979 -16.030 1.00 78.44 189 ALA A N 1
ATOM 1441 C CA . ALA A 1 189 ? 17.431 3.749 -17.084 1.00 78.44 189 ALA A CA 1
ATOM 1442 C C . ALA A 1 189 ? 17.174 2.248 -17.289 1.00 78.44 189 ALA A C 1
ATOM 1444 O O . ALA A 1 189 ? 16.024 1.826 -17.301 1.00 78.44 189 ALA A O 1
ATOM 1445 N N . MET A 1 190 ? 18.233 1.433 -17.321 1.00 82.00 190 MET A N 1
ATOM 1446 C CA . MET A 1 190 ? 18.120 -0.020 -17.496 1.00 82.00 190 MET A CA 1
ATOM 1447 C C . MET A 1 190 ? 17.391 -0.698 -16.330 1.00 82.00 190 MET A C 1
ATOM 1449 O O . MET A 1 190 ? 16.592 -1.601 -16.543 1.00 82.00 190 MET A O 1
ATOM 1453 N N . TRP A 1 191 ? 17.623 -0.260 -15.090 1.00 83.31 191 TRP A N 1
ATOM 1454 C CA . TRP A 1 191 ? 16.862 -0.774 -13.946 1.00 83.31 191 TRP A CA 1
ATOM 1455 C C . TRP A 1 191 ? 15.416 -0.268 -13.915 1.00 83.31 191 TRP A C 1
ATOM 1457 O O . TRP A 1 191 ? 14.534 -0.980 -13.439 1.00 83.31 191 TRP A O 1
ATOM 1467 N N . ALA A 1 192 ? 15.160 0.942 -14.416 1.00 77.25 192 ALA A N 1
ATOM 1468 C CA . ALA A 1 192 ? 13.814 1.498 -14.517 1.00 77.25 192 ALA A CA 1
ATOM 1469 C C . ALA A 1 192 ? 12.956 0.785 -15.577 1.00 77.25 192 ALA A C 1
ATOM 1471 O O . ALA A 1 192 ? 11.744 0.695 -15.400 1.00 77.25 192 ALA A O 1
ATOM 1472 N N . GLU A 1 193 ? 13.563 0.232 -16.632 1.00 77.81 193 GLU A N 1
ATOM 1473 C CA . GLU A 1 193 ? 12.871 -0.610 -17.623 1.00 77.81 193 GLU A CA 1
ATOM 1474 C C . GLU A 1 193 ? 12.286 -1.897 -17.010 1.00 77.81 193 GLU A C 1
ATOM 1476 O O . GLU A 1 193 ? 11.315 -2.444 -17.525 1.00 77.81 193 GLU A O 1
ATOM 1481 N N . GLU A 1 194 ? 12.804 -2.348 -15.864 1.00 75.88 194 GLU A N 1
ATOM 1482 C CA . GLU A 1 194 ? 12.321 -3.526 -15.126 1.00 75.88 194 GLU A CA 1
ATOM 1483 C C . GLU A 1 194 ? 11.246 -3.182 -14.067 1.00 75.88 194 GLU A C 1
ATOM 1485 O O . GLU A 1 194 ? 11.046 -3.916 -13.084 1.00 75.88 194 GLU A O 1
ATOM 1490 N N . ALA A 1 195 ? 10.557 -2.049 -14.252 1.00 65.31 195 ALA A N 1
ATOM 1491 C CA . ALA A 1 195 ? 9.516 -1.552 -13.358 1.00 65.31 195 ALA A CA 1
ATOM 1492 C C . ALA A 1 195 ? 8.429 -2.603 -13.063 1.00 65.31 195 ALA A C 1
ATOM 1494 O O . ALA A 1 195 ? 8.060 -3.425 -13.899 1.00 65.31 195 ALA A O 1
ATOM 1495 N N . GLY A 1 196 ? 7.909 -2.576 -11.834 1.00 67.06 196 GLY A N 1
ATOM 1496 C CA . GLY A 1 196 ? 6.891 -3.514 -11.343 1.00 67.06 196 GLY A CA 1
ATOM 1497 C C . GLY A 1 196 ? 7.466 -4.715 -10.588 1.00 67.06 196 GLY A C 1
ATOM 1498 O O . GLY A 1 196 ? 6.837 -5.190 -9.647 1.00 67.06 196 GLY A O 1
ATOM 1499 N N . PHE A 1 197 ? 8.690 -5.141 -10.914 1.00 73.69 197 PHE A N 1
ATOM 1500 C CA . PHE A 1 197 ? 9.439 -6.148 -10.145 1.00 73.69 197 PHE A CA 1
ATOM 1501 C C . PHE A 1 197 ? 10.676 -5.560 -9.458 1.00 73.69 197 PHE A C 1
ATOM 1503 O O . PHE A 1 197 ? 11.043 -5.997 -8.366 1.00 73.69 197 PHE A O 1
ATOM 1510 N N . VAL A 1 198 ? 11.307 -4.563 -10.084 1.00 81.56 198 VAL A N 1
ATOM 1511 C CA . VAL A 1 198 ? 12.478 -3.868 -9.547 1.00 81.56 198 VAL A CA 1
ATOM 1512 C C . VAL A 1 198 ? 12.085 -2.508 -8.968 1.00 81.56 198 VAL A C 1
ATOM 1514 O O . VAL A 1 198 ? 11.342 -1.741 -9.579 1.00 81.56 198 VAL A O 1
ATOM 1517 N N . VAL A 1 199 ? 12.636 -2.194 -7.796 1.00 83.38 199 VAL A N 1
ATOM 1518 C CA . VAL A 1 199 ? 12.593 -0.886 -7.141 1.00 83.38 199 VAL A CA 1
ATOM 1519 C C . VAL A 1 199 ? 14.006 -0.287 -7.178 1.00 83.38 199 VAL A C 1
ATOM 1521 O O . VAL A 1 199 ? 14.844 -0.644 -6.342 1.00 83.38 199 VAL A O 1
ATOM 1524 N N . PRO A 1 200 ? 14.313 0.596 -8.146 1.00 82.81 200 PRO A N 1
ATOM 1525 C CA . PRO A 1 200 ? 15.605 1.263 -8.202 1.00 82.81 200 PRO A CA 1
ATOM 1526 C C . PRO A 1 200 ? 15.690 2.354 -7.129 1.00 82.81 200 PRO A C 1
ATOM 1528 O O . PRO A 1 200 ? 14.846 3.246 -7.035 1.00 82.81 200 PRO A O 1
ATOM 1531 N N . VAL A 1 201 ? 16.744 2.298 -6.323 1.00 82.81 201 VAL A N 1
ATOM 1532 C CA . VAL A 1 201 ? 17.039 3.257 -5.260 1.00 82.81 201 VAL A CA 1
ATOM 1533 C C . VAL A 1 201 ? 18.247 4.069 -5.678 1.00 82.81 201 VAL A C 1
ATOM 1535 O O . VAL A 1 201 ? 19.387 3.627 -5.569 1.00 82.81 201 VAL A O 1
ATOM 1538 N N . PHE A 1 202 ? 17.987 5.274 -6.170 1.00 75.75 202 PHE A N 1
ATOM 1539 C CA . PHE A 1 202 ? 19.031 6.186 -6.616 1.00 75.75 202 PHE A CA 1
ATOM 1540 C C . PHE A 1 202 ? 19.754 6.800 -5.425 1.00 75.75 202 PHE A C 1
ATOM 1542 O O . PHE A 1 202 ? 19.185 7.563 -4.635 1.00 75.75 202 PHE A O 1
ATOM 1549 N N . SER A 1 203 ? 21.026 6.449 -5.285 1.00 68.62 203 SER A N 1
ATOM 1550 C CA . SER A 1 203 ? 21.825 6.831 -4.131 1.00 68.62 203 SER A CA 1
ATOM 1551 C C . SER A 1 203 ? 23.282 7.010 -4.535 1.00 68.62 203 SER A C 1
ATOM 1553 O O . SER A 1 203 ? 24.133 6.214 -4.151 1.00 68.62 203 SER A O 1
ATOM 1555 N N . ALA A 1 204 ? 23.549 8.064 -5.306 1.00 63.03 204 ALA A N 1
ATOM 1556 C CA . ALA A 1 204 ? 24.891 8.389 -5.773 1.00 63.03 204 ALA A CA 1
ATOM 1557 C C . ALA A 1 204 ? 25.886 8.527 -4.603 1.00 63.03 204 ALA A C 1
ATOM 1559 O O . ALA A 1 204 ? 25.625 9.266 -3.650 1.00 63.03 204 ALA A O 1
ATOM 1560 N N . ASN A 1 205 ? 27.034 7.854 -4.706 1.00 57.22 205 ASN A N 1
ATOM 1561 C CA . ASN A 1 205 ? 28.226 8.027 -3.871 1.00 57.22 205 ASN A CA 1
ATOM 1562 C C . ASN A 1 205 ? 27.994 7.909 -2.354 1.00 57.22 205 ASN A C 1
ATOM 1564 O O . ASN A 1 205 ? 28.583 8.639 -1.553 1.00 57.22 205 ASN A O 1
ATOM 1568 N N . LEU A 1 206 ? 27.151 6.976 -1.920 1.00 58.78 206 LEU A N 1
ATOM 1569 C CA . LEU A 1 206 ? 26.986 6.675 -0.500 1.00 58.78 206 LEU A CA 1
ATOM 1570 C C . LEU A 1 206 ? 27.767 5.409 -0.148 1.00 58.78 206 LEU A C 1
ATOM 1572 O O . LEU A 1 206 ? 27.659 4.402 -0.839 1.00 58.78 206 LEU A O 1
ATOM 1576 N N . HIS A 1 207 ? 28.542 5.461 0.945 1.00 64.25 207 HIS A N 1
ATOM 1577 C CA . HIS A 1 207 ? 29.206 4.288 1.522 1.00 64.25 207 HIS A CA 1
ATOM 1578 C C . HIS A 1 207 ? 28.267 3.077 1.505 1.00 64.25 207 HIS A C 1
ATOM 1580 O O . HIS A 1 207 ? 27.092 3.226 1.841 1.00 64.25 207 HIS A O 1
ATOM 1586 N N . GLU A 1 208 ? 28.793 1.899 1.170 1.00 67.50 208 GLU A N 1
ATOM 1587 C CA . GLU A 1 208 ? 28.032 0.659 0.955 1.00 67.50 208 GLU A CA 1
ATOM 1588 C C . GLU A 1 208 ? 26.937 0.440 2.021 1.00 67.50 208 GLU A C 1
ATOM 1590 O O . GLU A 1 208 ? 25.762 0.266 1.703 1.00 67.50 208 GLU A O 1
ATOM 1595 N N . ALA A 1 209 ? 27.290 0.619 3.301 1.00 71.88 209 ALA A N 1
ATOM 1596 C CA . ALA A 1 209 ? 26.386 0.542 4.455 1.00 71.88 209 ALA A CA 1
ATOM 1597 C C . ALA A 1 209 ? 25.173 1.496 4.396 1.00 71.88 209 ALA A C 1
ATOM 1599 O O . ALA A 1 209 ? 24.064 1.145 4.802 1.00 71.88 209 ALA A O 1
ATOM 1600 N N . ARG A 1 210 ? 25.355 2.722 3.899 1.00 74.25 210 ARG A N 1
ATOM 1601 C CA . ARG A 1 210 ? 24.274 3.710 3.761 1.00 74.25 210 ARG A CA 1
ATOM 1602 C C . ARG A 1 210 ? 23.358 3.375 2.586 1.00 74.25 210 ARG A C 1
ATOM 1604 O O . ARG A 1 210 ? 22.146 3.540 2.724 1.00 74.25 210 ARG A O 1
ATOM 1611 N N . GLY A 1 211 ? 23.919 2.868 1.487 1.00 75.56 211 GLY A N 1
ATOM 1612 C CA . GLY A 1 211 ? 23.147 2.322 0.368 1.00 75.56 211 GLY A CA 1
ATOM 1613 C C . GLY A 1 211 ? 22.237 1.179 0.824 1.00 75.56 211 GLY A C 1
ATOM 1614 O O . GLY A 1 211 ? 21.030 1.225 0.586 1.00 75.56 211 GLY A O 1
ATOM 1615 N N . TYR A 1 212 ? 22.778 0.231 1.601 1.00 76.06 212 TYR A N 1
ATOM 1616 C CA . TYR A 1 212 ? 22.002 -0.871 2.184 1.00 76.06 212 TYR A CA 1
ATOM 1617 C C . TYR A 1 212 ? 20.853 -0.386 3.057 1.00 76.06 212 TYR A C 1
ATOM 1619 O O . TYR A 1 212 ? 19.716 -0.797 2.857 1.00 76.06 212 TYR A O 1
ATOM 1627 N N . ASN A 1 213 ? 21.115 0.522 3.997 1.00 81.31 213 ASN A N 1
ATOM 1628 C CA . ASN A 1 213 ? 20.071 1.017 4.893 1.00 81.31 213 ASN A CA 1
ATOM 1629 C C . ASN A 1 213 ? 18.957 1.749 4.138 1.00 81.31 213 ASN A C 1
ATOM 1631 O O . ASN A 1 213 ? 17.791 1.671 4.521 1.00 81.31 213 ASN A O 1
ATOM 1635 N N . ARG A 1 214 ? 19.297 2.457 3.057 1.00 79.81 214 ARG A N 1
ATOM 1636 C CA . ARG A 1 214 ? 18.308 3.154 2.233 1.00 79.81 214 ARG A CA 1
ATOM 1637 C C . ARG A 1 214 ? 17.468 2.180 1.416 1.00 79.81 214 ARG A C 1
ATOM 1639 O O . ARG A 1 214 ? 16.247 2.303 1.421 1.00 79.81 214 ARG A O 1
ATOM 1646 N N . ALA A 1 215 ? 18.102 1.201 0.776 1.00 82.19 215 ALA A N 1
ATOM 1647 C CA . ALA A 1 215 ? 17.407 0.155 0.039 1.00 82.19 215 ALA A CA 1
ATOM 1648 C C . ALA A 1 215 ? 16.532 -0.705 0.968 1.00 82.19 215 ALA A C 1
ATOM 1650 O O . ALA A 1 215 ? 15.356 -0.913 0.690 1.00 82.19 215 ALA A O 1
ATOM 1651 N N . ALA A 1 216 ? 17.043 -1.099 2.135 1.00 83.38 216 ALA A N 1
ATOM 1652 C CA . ALA A 1 216 ? 16.295 -1.868 3.128 1.00 83.38 216 ALA A CA 1
ATOM 1653 C C . ALA A 1 216 ? 15.053 -1.125 3.645 1.00 83.38 216 ALA A C 1
ATOM 1655 O O . ALA A 1 216 ? 14.023 -1.747 3.873 1.00 83.38 216 ALA A O 1
ATOM 1656 N N . ARG A 1 217 ? 15.109 0.208 3.785 1.00 81.06 217 ARG A N 1
ATOM 1657 C CA . ARG A 1 217 ? 13.941 1.026 4.169 1.00 81.06 217 ARG A CA 1
ATOM 1658 C C . ARG A 1 217 ? 12.858 1.098 3.094 1.00 81.06 217 ARG A C 1
ATOM 1660 O O . ARG A 1 217 ? 11.715 1.395 3.423 1.00 81.06 217 ARG A O 1
ATOM 1667 N N . LEU A 1 218 ? 13.221 0.882 1.832 1.00 81.56 218 LEU A N 1
ATOM 1668 C CA . LEU A 1 218 ? 12.295 0.906 0.698 1.00 81.56 218 LEU A CA 1
ATOM 1669 C C . LEU A 1 218 ? 11.776 -0.490 0.336 1.00 81.56 218 LEU A C 1
ATOM 1671 O O . LEU A 1 218 ? 10.812 -0.602 -0.418 1.00 81.56 218 LEU A O 1
ATOM 1675 N N . ALA A 1 219 ? 12.379 -1.538 0.898 1.00 85.25 219 ALA A N 1
ATOM 1676 C CA . ALA A 1 219 ? 11.909 -2.902 0.766 1.00 85.25 219 ALA A CA 1
ATOM 1677 C C . ALA A 1 219 ? 10.525 -3.076 1.394 1.00 85.25 219 ALA A C 1
ATOM 1679 O O . ALA A 1 219 ? 10.273 -2.725 2.548 1.00 85.25 219 ALA A O 1
ATOM 1680 N N . ARG A 1 220 ? 9.616 -3.650 0.613 1.00 81.75 220 ARG A N 1
ATOM 1681 C CA . ARG A 1 220 ? 8.233 -3.914 0.996 1.00 81.75 220 ARG A CA 1
ATOM 1682 C C . ARG A 1 220 ? 8.033 -5.353 1.449 1.00 81.75 220 ARG A C 1
ATOM 1684 O O . ARG A 1 220 ? 6.995 -5.628 2.026 1.00 81.75 220 ARG A O 1
ATOM 1691 N N . GLY A 1 221 ? 8.971 -6.258 1.234 1.00 77.81 221 GLY A N 1
ATOM 1692 C CA . GLY A 1 221 ? 8.896 -7.669 1.601 1.00 77.81 221 GLY A CA 1
ATOM 1693 C C . GLY A 1 221 ? 8.698 -7.901 3.095 1.00 77.81 221 GLY A C 1
ATOM 1694 O O . GLY A 1 221 ? 9.121 -7.099 3.927 1.00 77.81 221 GLY A O 1
ATOM 1695 N N . LYS A 1 222 ? 8.069 -9.027 3.451 1.00 77.38 222 LYS A N 1
ATOM 1696 C CA . LYS A 1 222 ? 8.069 -9.527 4.836 1.00 77.38 222 LYS A CA 1
ATOM 1697 C C . LYS A 1 222 ? 9.457 -10.040 5.219 1.00 77.38 222 LYS A C 1
ATOM 1699 O O . LYS A 1 222 ? 9.893 -9.849 6.350 1.00 77.38 222 LYS A O 1
ATOM 1704 N N . TYR A 1 223 ? 10.127 -10.688 4.271 1.00 83.38 223 TYR A N 1
ATOM 1705 C CA . TYR A 1 223 ? 11.496 -11.163 4.409 1.00 83.38 223 TYR A CA 1
ATOM 1706 C C . TYR A 1 223 ? 12.418 -10.314 3.546 1.00 83.38 223 TYR A C 1
ATOM 1708 O O . TYR A 1 223 ? 12.101 -10.024 2.392 1.00 83.38 223 TYR A O 1
ATOM 1716 N N . LEU A 1 224 ? 13.561 -9.940 4.109 1.00 86.25 224 LEU A N 1
ATOM 1717 C CA . LEU A 1 224 ? 14.620 -9.242 3.398 1.00 86.25 224 LEU A CA 1
ATOM 1718 C C . LEU A 1 224 ? 15.786 -10.208 3.201 1.00 86.25 224 LEU A C 1
ATOM 1720 O O . LEU A 1 224 ? 16.314 -10.743 4.175 1.00 86.25 224 LEU A O 1
ATOM 1724 N N . VAL A 1 225 ? 16.187 -10.419 1.952 1.00 89.62 225 VAL A N 1
ATOM 1725 C CA . VAL A 1 225 ? 17.358 -11.225 1.599 1.00 89.62 225 VAL A CA 1
ATOM 1726 C C . VAL A 1 225 ? 18.411 -10.290 1.032 1.00 89.62 225 VAL A C 1
ATOM 1728 O O . VAL A 1 225 ? 18.179 -9.624 0.027 1.00 89.62 225 VAL A O 1
ATOM 1731 N N . LEU A 1 226 ? 19.567 -10.229 1.684 1.00 86.50 226 LEU A N 1
ATOM 1732 C CA . LEU A 1 226 ? 20.726 -9.503 1.178 1.00 86.50 226 LEU A CA 1
ATOM 1733 C C . LEU A 1 226 ? 21.442 -10.395 0.169 1.00 86.50 226 LEU A C 1
ATOM 1735 O O . LEU A 1 226 ? 21.911 -11.475 0.529 1.00 86.50 226 LEU A O 1
ATOM 1739 N N . TRP A 1 227 ? 21.526 -9.947 -1.081 1.00 82.50 227 TRP A N 1
ATOM 1740 C CA . TRP A 1 227 ? 22.251 -10.662 -2.119 1.00 82.50 227 TRP A CA 1
ATOM 1741 C C . TRP A 1 227 ? 23.360 -9.793 -2.703 1.00 82.50 227 TRP A C 1
ATOM 1743 O O . TRP A 1 227 ? 23.123 -8.744 -3.306 1.00 82.50 227 TRP A O 1
ATOM 1753 N N . GLN A 1 228 ? 24.592 -10.258 -2.518 1.00 76.25 228 GLN A N 1
ATOM 1754 C CA . GLN A 1 228 ? 25.783 -9.659 -3.093 1.00 76.25 228 GLN A CA 1
ATOM 1755 C C . GLN A 1 228 ? 26.272 -10.530 -4.247 1.00 76.25 228 GLN A C 1
ATOM 1757 O O . GLN A 1 228 ? 26.551 -11.717 -4.069 1.00 76.25 228 GLN A O 1
ATOM 1762 N N . VAL A 1 229 ? 26.406 -9.933 -5.430 1.00 66.69 229 VAL A N 1
ATOM 1763 C CA . VAL A 1 229 ? 27.092 -10.582 -6.548 1.00 66.69 229 VAL A CA 1
ATOM 1764 C C . VAL A 1 229 ? 28.589 -10.475 -6.268 1.00 66.69 229 VAL A C 1
ATOM 1766 O O . VAL A 1 229 ? 29.141 -9.373 -6.232 1.00 66.69 229 VAL A O 1
ATOM 1769 N N . GLY A 1 230 ? 29.226 -11.614 -5.981 1.00 58.88 230 GLY A N 1
ATOM 1770 C CA . GLY A 1 230 ? 30.673 -11.699 -5.772 1.00 58.88 230 GLY A CA 1
ATOM 1771 C C . GLY A 1 230 ? 31.441 -11.080 -6.945 1.00 58.88 230 GLY A C 1
ATOM 1772 O O . GLY A 1 230 ? 30.967 -11.115 -8.083 1.00 58.88 230 GLY A O 1
ATOM 1773 N N . ARG A 1 231 ? 32.587 -10.456 -6.646 1.00 54.00 231 ARG A N 1
ATOM 1774 C CA . ARG A 1 231 ? 33.440 -9.819 -7.661 1.00 54.00 231 ARG A CA 1
ATOM 1775 C C . ARG A 1 231 ? 33.934 -10.823 -8.692 1.00 54.00 231 ARG A C 1
ATOM 1777 O O . ARG A 1 231 ? 34.368 -11.911 -8.265 1.00 54.00 231 ARG A O 1
#

Sequence (231 aa):
MTKTFEHVCVLWWALFICASILPTEASTGPDRNLFSSCGIFQKFLSPYELQNLRTLVHRIQSSDASLGALRLGRWPYLSDIEATPSEAELTASKNEMSSKLQNMLESARISLQAGLSGTDAAVALAISCMSHRLVPTAFTARPLVSLLLNYFKRPQVVKVISTNLRAACASVSISCEIVVNVDNPHEGAMWAEEAGFVVPVFSANLHEARGYNRAARLARGKYLVLWQVGR

Mean predicted aligned error: 17.25 Å

pLDDT: mean 72.81, std 18.8, range [31.02, 96.25]

Foldseek 3Di:
DDDPDPPPVVVVVVVVVPPVPDDDPPVDDPPDWPDPLLVLCVVQPDPVLLVVLLLLLVLLVVLVVQLVCVVVVHHPDDPDDPDDDDNVRSVVVNVVSLVVNLVSCVVSVSCVSSVHPDSVRVVVVSNNRSVSDDPVVSPPLFFQEEEEEEDDDDLVCLVVVLVVVVVVCVVVVGGYAYQYEDQDVVSVVVQVVSPSRYDYDDDHPDDPVVSVVSSVVVRRHPYYHYDYDDD

Nearest PDB structures (foldseek):
  9fp0-assembly1_A  TM=3.024E-01  e=1.075E-01  Escherichia coli
  3fg9-assembly3_F  TM=3.599E-01  e=6.279E-01  Lactiplantibacillus plantarum
  3fg9-assembly1_B  TM=3.329E-01  e=6.279E-01  Lactiplantibacillus plantarum
  3fg9-assembly2_D  TM=3.324E-01  e=2.160E+00  Lactiplantibacillus plantarum